Protein AF-A0A346CGF2-F1 (afdb_monomer_lite)

InterPro domains:
  IPR000362 Fumarate lyase family [PR00149] (114-132)
  IPR000362 Fumarate lyase family [PR00149] (160-178)
  IPR005677 Fumarate hydratase, class II [PTHR11444] (1-238)
  IPR008948 L-Aspartase-like [SSF48557] (1-234)
  IPR022761 Fumarate lyase, N-terminal [PF00206] (1-236)
  IPR024083 Fumarase/histidase, N-terminal [G3DSA:1.10.275.10] (1-117)

Organism: Escherichia coli (NCBI:txid562)

Structure (mmCIF, N/CA/C/O backbone):
data_AF-A0A346CGF2-F1
#
_entry.id   AF-A0A346CGF2-F1
#
loop_
_atom_site.group_PDB
_atom_site.id
_atom_site.type_symbol
_atom_site.label_atom_id
_atom_site.label_alt_id
_atom_site.label_comp_id
_atom_site.label_asym_id
_atom_site.label_entity_id
_atom_site.label_seq_id
_atom_site.pdbx_PDB_ins_code
_atom_site.Cartn_x
_atom_site.Cartn_y
_atom_site.Cartn_z
_atom_site.occupancy
_atom_site.B_iso_or_equiv
_atom_site.auth_seq_id
_atom_site.auth_comp_id
_atom_site.auth_asym_id
_atom_site.auth_atom_id
_atom_site.pdbx_PDB_model_num
ATOM 1 N N . LEU A 1 1 ? -20.273 -4.942 4.298 1.00 97.19 1 LEU A N 1
ATOM 2 C CA . LEU A 1 1 ? -19.276 -4.960 5.394 1.00 97.19 1 LEU A CA 1
ATOM 3 C C . LEU A 1 1 ? -18.852 -3.561 5.815 1.00 97.19 1 LEU A C 1
ATOM 5 O O . LEU A 1 1 ? -18.580 -3.398 6.998 1.00 97.19 1 LEU A O 1
ATOM 9 N N . TRP A 1 2 ? -18.793 -2.554 4.938 1.00 98.25 2 TRP A N 1
ATOM 10 C CA . TRP A 1 2 ? -18.511 -1.183 5.392 1.00 98.25 2 TRP A CA 1
ATOM 11 C C . TRP A 1 2 ? -19.572 -0.631 6.364 1.00 98.25 2 TRP A C 1
ATOM 13 O O . TRP A 1 2 ? -20.666 -1.183 6.507 1.00 98.25 2 TRP A O 1
ATOM 23 N N . GLY A 1 3 ? -19.230 0.445 7.078 1.00 97.88 3 GLY A N 1
ATOM 24 C CA . GLY A 1 3 ? -20.054 1.029 8.133 1.00 97.88 3 GLY A CA 1
ATOM 25 C C . GLY A 1 3 ? -20.487 2.469 7.858 1.00 97.88 3 GLY A C 1
ATOM 26 O O . GLY A 1 3 ? -20.529 2.947 6.723 1.00 97.88 3 GLY A O 1
ATOM 27 N N . ALA A 1 4 ? -20.852 3.164 8.934 1.00 97.56 4 ALA A N 1
ATOM 28 C CA . ALA A 1 4 ? -21.479 4.478 8.866 1.00 97.56 4 ALA A CA 1
ATOM 29 C C . ALA A 1 4 ? -20.537 5.575 8.346 1.00 97.56 4 ALA A C 1
ATOM 31 O O . ALA A 1 4 ? -20.992 6.473 7.636 1.00 97.56 4 ALA A O 1
ATOM 32 N N . GLN A 1 5 ? -19.242 5.533 8.681 1.00 97.81 5 GLN A N 1
ATOM 33 C CA . GLN A 1 5 ? -18.293 6.545 8.210 1.00 97.81 5 GLN A CA 1
ATOM 34 C C . GLN A 1 5 ? -18.012 6.385 6.718 1.00 97.81 5 GLN A C 1
ATOM 36 O O . GLN A 1 5 ? -17.987 7.383 5.995 1.00 97.81 5 GLN A O 1
ATOM 41 N N . THR A 1 6 ? -17.882 5.144 6.245 1.00 98.31 6 THR A N 1
ATOM 42 C CA . THR A 1 6 ? -17.746 4.856 4.813 1.00 98.31 6 THR A CA 1
ATOM 43 C C . THR A 1 6 ? -18.981 5.310 4.048 1.00 98.31 6 THR A C 1
ATOM 45 O O . THR A 1 6 ? -18.852 6.046 3.072 1.00 98.31 6 THR A O 1
ATOM 48 N N . GLN A 1 7 ? -20.180 4.954 4.525 1.00 98.12 7 GLN A N 1
ATOM 49 C CA . GLN A 1 7 ? -21.434 5.346 3.879 1.00 98.12 7 GLN A CA 1
ATOM 50 C C . GLN A 1 7 ? -21.572 6.872 3.784 1.00 98.12 7 GLN A C 1
ATOM 52 O O . GLN A 1 7 ? -21.859 7.413 2.718 1.00 98.12 7 GLN A O 1
ATOM 57 N N . ARG A 1 8 ? -21.269 7.585 4.876 1.00 97.50 8 ARG A N 1
ATOM 58 C CA . ARG A 1 8 ? -21.251 9.052 4.900 1.00 97.50 8 ARG A CA 1
ATOM 59 C C . ARG A 1 8 ? -20.248 9.627 3.896 1.00 97.50 8 ARG A C 1
ATOM 61 O O . ARG A 1 8 ? -20.550 10.597 3.206 1.00 97.50 8 ARG A O 1
ATOM 68 N N . SER A 1 9 ? -19.053 9.046 3.803 1.00 97.00 9 SER A N 1
ATOM 69 C CA . SER A 1 9 ? -18.041 9.500 2.847 1.00 97.00 9 SER A CA 1
ATOM 70 C C . SER A 1 9 ? -18.485 9.291 1.400 1.00 97.00 9 SER A C 1
ATOM 72 O O . SER A 1 9 ? -18.299 10.178 0.572 1.00 97.00 9 SER A O 1
ATOM 74 N N . LEU A 1 10 ? -19.112 8.152 1.101 1.00 96.12 10 LEU A N 1
ATOM 75 C CA . LEU A 1 10 ? -19.644 7.840 -0.225 1.00 96.12 10 LEU A CA 1
ATOM 76 C C . LEU A 1 10 ? -20.720 8.847 -0.672 1.00 96.12 10 LEU A C 1
ATOM 78 O O . LEU A 1 10 ? -20.837 9.166 -1.855 1.00 96.12 10 LEU A O 1
ATOM 82 N N . GLU A 1 11 ? -21.502 9.373 0.270 1.00 96.69 11 GLU A N 1
ATOM 83 C CA . GLU A 1 11 ? -22.528 10.380 -0.004 1.00 96.69 11 GLU A CA 1
ATOM 84 C C . GLU A 1 11 ? -21.956 11.780 -0.244 1.00 96.69 11 GLU A C 1
ATOM 86 O O . GLU A 1 11 ? -22.441 12.478 -1.135 1.00 96.69 11 GLU A O 1
ATOM 91 N N . HIS A 1 12 ? -20.925 12.183 0.504 1.00 95.88 12 HIS A N 1
ATOM 92 C CA . HIS A 1 12 ? -20.371 13.540 0.424 1.00 95.88 12 HIS A CA 1
ATOM 93 C C . HIS A 1 12 ? -19.250 13.711 -0.607 1.00 95.88 12 HIS A C 1
ATOM 95 O O . HIS A 1 12 ? -19.114 14.791 -1.175 1.00 95.88 12 HIS A O 1
ATOM 101 N N . PHE A 1 13 ? -18.467 12.668 -0.884 1.00 95.19 13 PHE A N 1
ATOM 102 C CA . PHE A 1 13 ? -17.326 12.722 -1.806 1.00 95.19 13 PHE A CA 1
ATOM 103 C C . PHE A 1 13 ? -17.659 12.048 -3.142 1.00 95.19 13 PHE A C 1
ATOM 105 O O . PHE A 1 13 ? -17.002 11.106 -3.583 1.00 95.19 13 PHE A O 1
ATOM 112 N N . ARG A 1 14 ? -18.709 12.545 -3.806 1.00 91.44 14 ARG A N 1
ATOM 113 C CA . ARG A 1 14 ? -19.156 12.089 -5.137 1.00 91.44 14 ARG A CA 1
ATOM 114 C C . ARG A 1 14 ? -18.409 12.816 -6.256 1.00 91.44 14 ARG A C 1
ATOM 116 O O . ARG A 1 14 ? -19.015 13.487 -7.087 1.00 91.44 14 ARG A O 1
ATOM 123 N N . ILE A 1 15 ? -17.084 12.730 -6.229 1.00 95.12 15 ILE A N 1
ATOM 124 C CA . ILE A 1 15 ? -16.203 13.424 -7.169 1.00 95.12 15 ILE A CA 1
ATOM 125 C C . ILE A 1 15 ? -15.557 12.377 -8.075 1.00 95.12 15 ILE A C 1
ATOM 127 O O . ILE A 1 15 ? -14.819 11.520 -7.596 1.00 95.12 15 ILE A O 1
ATOM 131 N N . SER A 1 16 ? -15.821 12.479 -9.379 1.00 94.31 16 SER A N 1
ATOM 132 C CA . SER A 1 16 ? -15.290 11.584 -10.416 1.00 94.31 16 SER A CA 1
ATOM 133 C C . SER A 1 16 ? -15.620 10.092 -10.202 1.00 94.31 16 SER A C 1
ATOM 135 O O . SER A 1 16 ? -16.527 9.736 -9.447 1.00 94.31 16 SER A O 1
ATOM 137 N N . THR A 1 17 ? -14.936 9.211 -10.935 1.00 94.19 17 THR A N 1
ATOM 138 C CA . THR A 1 17 ? -15.157 7.755 -10.925 1.00 94.19 17 THR A CA 1
ATOM 139 C C . THR A 1 17 ? -13.970 6.959 -10.386 1.00 94.19 17 THR A C 1
ATOM 141 O O . THR A 1 17 ? -14.142 5.784 -10.060 1.00 94.19 17 THR A O 1
ATOM 144 N N . GLU A 1 18 ? -12.791 7.572 -10.231 1.00 97.25 18 GLU A N 1
ATOM 145 C CA . GLU A 1 18 ? -11.599 6.866 -9.762 1.00 97.25 18 GLU A CA 1
ATOM 146 C C . GLU A 1 18 ? -11.744 6.452 -8.295 1.00 97.25 18 GLU A C 1
ATOM 148 O O . GLU A 1 18 ? -11.987 7.272 -7.403 1.00 97.25 18 GLU A O 1
ATOM 153 N N . LYS A 1 19 ? -11.562 5.156 -8.046 1.00 96.81 19 LYS A N 1
ATOM 154 C CA . LYS A 1 19 ? -11.566 4.547 -6.714 1.00 96.81 19 LYS A CA 1
ATOM 155 C C . LYS A 1 19 ? -10.148 4.344 -6.211 1.00 96.81 19 LYS A C 1
ATOM 157 O O . LYS A 1 19 ? -9.194 4.392 -6.989 1.00 96.81 19 LYS A O 1
ATOM 162 N N . MET A 1 20 ? -10.013 4.117 -4.908 1.00 97.81 20 MET A N 1
ATOM 163 C CA . MET A 1 20 ? -8.712 3.765 -4.347 1.00 97.81 20 MET A CA 1
ATOM 164 C C . MET A 1 20 ? -8.130 2.535 -5.059 1.00 97.81 20 MET A C 1
ATOM 166 O O . MET A 1 20 ? -8.842 1.543 -5.216 1.00 97.81 20 MET A O 1
ATOM 170 N N . PRO A 1 21 ? -6.854 2.571 -5.487 1.00 97.75 21 PRO A N 1
ATOM 171 C CA . PRO A 1 21 ? -6.235 1.427 -6.143 1.00 97.75 21 PRO A CA 1
ATOM 172 C C . PRO A 1 21 ? -6.255 0.189 -5.245 1.00 97.75 21 PRO A C 1
ATOM 174 O O . PRO A 1 21 ? -5.947 0.281 -4.055 1.00 97.75 21 PRO A O 1
ATOM 177 N N . THR A 1 22 ? -6.516 -0.986 -5.821 1.00 97.44 22 THR A N 1
ATOM 178 C CA . THR A 1 22 ? -6.501 -2.269 -5.094 1.00 97.44 22 THR A CA 1
ATOM 179 C C . THR A 1 22 ? -5.185 -2.492 -4.344 1.00 97.44 22 THR A C 1
ATOM 181 O O . THR A 1 22 ? -5.185 -2.982 -3.220 1.00 97.44 22 THR A O 1
ATOM 184 N N . SER A 1 23 ? -4.052 -2.051 -4.905 1.00 97.81 23 SER A N 1
ATOM 185 C CA . SER A 1 23 ? -2.746 -2.118 -4.235 1.00 97.81 23 SER A CA 1
ATOM 186 C C . SER A 1 23 ? -2.704 -1.340 -2.915 1.00 97.81 23 SER A C 1
ATOM 188 O O . SER A 1 23 ? -2.085 -1.805 -1.959 1.00 97.81 23 SER A O 1
ATOM 190 N N . LEU A 1 24 ? -3.385 -0.194 -2.834 1.00 98.50 24 LEU A N 1
ATOM 191 C CA . LEU A 1 24 ? -3.479 0.606 -1.615 1.00 98.50 24 LEU A CA 1
ATOM 192 C C . LEU A 1 24 ? -4.445 -0.022 -0.602 1.00 98.50 24 LEU A C 1
ATOM 194 O O . LEU A 1 24 ? -4.152 -0.026 0.592 1.00 98.50 24 LEU A O 1
ATOM 198 N N . ILE A 1 25 ? -5.557 -0.604 -1.064 1.00 98.75 25 ILE A N 1
ATOM 199 C CA . ILE A 1 25 ? -6.475 -1.374 -0.209 1.00 98.75 25 ILE A CA 1
ATOM 200 C C . ILE A 1 25 ? -5.752 -2.576 0.411 1.00 98.75 25 ILE A C 1
ATOM 202 O O . ILE A 1 25 ? -5.803 -2.767 1.625 1.00 98.75 25 ILE A O 1
ATOM 206 N N . HIS A 1 26 ? -4.995 -3.334 -0.384 1.00 98.75 26 HIS A N 1
ATOM 207 C CA . HIS A 1 26 ? -4.187 -4.447 0.117 1.00 98.75 26 HIS A CA 1
ATOM 208 C C . HIS A 1 26 ? -3.096 -3.972 1.086 1.00 98.75 26 HIS A C 1
ATOM 210 O O . HIS A 1 26 ? -2.876 -4.600 2.118 1.00 98.75 26 HIS A O 1
ATOM 216 N N . ALA A 1 27 ? -2.437 -2.841 0.819 1.00 98.81 27 ALA A N 1
ATOM 217 C CA . ALA A 1 27 ? -1.453 -2.277 1.741 1.00 98.81 27 ALA A CA 1
ATOM 218 C C . ALA A 1 27 ? -2.070 -1.834 3.080 1.00 98.81 27 ALA A C 1
ATOM 220 O O . ALA A 1 27 ? -1.476 -2.064 4.138 1.00 98.81 27 ALA A O 1
ATOM 221 N N . LEU A 1 28 ? -3.280 -1.264 3.065 1.00 98.81 28 LEU A N 1
ATOM 222 C CA . LEU A 1 28 ? -4.044 -0.982 4.282 1.00 98.81 28 LEU A CA 1
ATOM 223 C C . LEU A 1 28 ? -4.368 -2.279 5.034 1.00 98.81 28 LEU A C 1
ATOM 225 O O . LEU A 1 28 ? -4.144 -2.340 6.240 1.00 98.81 28 LEU A O 1
ATOM 229 N N . ALA A 1 29 ? -4.824 -3.325 4.341 1.00 98.88 29 ALA A N 1
ATOM 230 C CA . ALA A 1 29 ? -5.126 -4.617 4.959 1.00 98.88 29 ALA A CA 1
ATOM 231 C C . ALA A 1 29 ? -3.879 -5.258 5.599 1.00 98.88 29 ALA A C 1
ATOM 233 O O . ALA A 1 29 ? -3.938 -5.661 6.759 1.00 98.88 29 ALA A O 1
ATOM 234 N N . LEU A 1 30 ? -2.730 -5.263 4.907 1.00 98.88 30 LEU A N 1
ATOM 235 C CA . LEU A 1 30 ? -1.438 -5.704 5.458 1.00 98.88 30 LEU A CA 1
ATOM 236 C C . LEU A 1 30 ? -1.064 -4.917 6.721 1.00 98.88 30 LEU A C 1
ATOM 238 O O . LEU A 1 30 ? -0.677 -5.509 7.727 1.00 98.88 30 LEU A O 1
ATOM 242 N N . THR A 1 31 ? -1.234 -3.591 6.689 1.00 98.81 31 THR A N 1
ATOM 243 C CA . THR A 1 31 ? -0.940 -2.712 7.832 1.00 98.81 31 THR A CA 1
ATOM 244 C C . THR A 1 31 ? -1.826 -3.050 9.033 1.00 98.81 31 THR A C 1
ATOM 246 O O . THR A 1 31 ? -1.324 -3.194 10.146 1.00 98.81 31 THR A O 1
ATOM 249 N N . LYS A 1 32 ? -3.137 -3.248 8.825 1.00 98.88 32 LYS A N 1
ATOM 250 C CA . LYS A 1 32 ? -4.072 -3.629 9.899 1.00 98.88 32 LYS A CA 1
ATOM 251 C C . LYS A 1 32 ? -3.810 -5.030 10.437 1.00 98.88 32 LYS A C 1
ATOM 253 O O . LYS A 1 32 ? -3.887 -5.239 11.645 1.00 98.88 32 LYS A O 1
ATOM 258 N N . ARG A 1 33 ? -3.453 -5.972 9.563 1.00 98.81 33 ARG A N 1
ATOM 259 C CA . ARG A 1 33 ? -3.075 -7.335 9.942 1.00 98.81 33 ARG A CA 1
ATOM 260 C C . ARG A 1 33 ? -1.848 -7.341 10.855 1.00 98.81 33 ARG A C 1
ATOM 262 O O . ARG A 1 33 ? -1.881 -7.973 11.910 1.00 98.81 33 ARG A O 1
ATOM 269 N N . ALA A 1 34 ? -0.800 -6.608 10.476 1.00 98.81 34 ALA A N 1
ATOM 270 C CA . ALA A 1 34 ? 0.421 -6.483 11.267 1.00 98.81 34 ALA A CA 1
ATOM 271 C C . ALA A 1 34 ? 0.164 -5.756 12.600 1.00 98.81 34 ALA A C 1
ATOM 273 O O . ALA A 1 34 ? 0.584 -6.223 13.656 1.00 98.81 34 ALA A O 1
ATOM 274 N N . ALA A 1 35 ? -0.615 -4.670 12.580 1.00 98.81 35 ALA A N 1
ATOM 275 C CA . ALA A 1 35 ? -1.014 -3.949 13.788 1.00 98.81 35 ALA A CA 1
ATOM 276 C C . ALA A 1 35 ? -1.792 -4.832 14.780 1.00 98.81 35 ALA A C 1
ATOM 278 O O . ALA A 1 35 ? -1.549 -4.764 15.984 1.00 98.81 35 ALA A O 1
ATOM 279 N N . ALA A 1 36 ? -2.709 -5.679 14.298 1.00 98.88 36 ALA A N 1
ATOM 280 C CA . ALA A 1 36 ? -3.453 -6.609 15.145 1.00 98.88 36 ALA A CA 1
ATOM 281 C C . ALA A 1 36 ? -2.529 -7.642 15.809 1.00 98.88 36 ALA A C 1
ATOM 283 O O . ALA A 1 36 ? -2.638 -7.845 17.017 1.00 98.88 36 ALA A O 1
ATOM 284 N N . LYS A 1 37 ? -1.586 -8.226 15.052 1.00 98.81 37 LYS A N 1
ATOM 285 C CA . LYS A 1 37 ? -0.571 -9.151 15.588 1.00 98.81 37 LYS A CA 1
ATOM 286 C C . LYS A 1 37 ? 0.283 -8.495 16.671 1.00 98.81 37 LYS A C 1
ATOM 288 O O . LYS A 1 37 ? 0.490 -9.065 17.734 1.00 98.81 37 LYS A O 1
ATOM 293 N N . VAL A 1 38 ? 0.766 -7.283 16.417 1.00 98.81 38 VAL A N 1
ATOM 294 C CA . VAL A 1 38 ? 1.653 -6.590 17.357 1.00 98.81 38 VAL A CA 1
ATOM 295 C C . VAL A 1 38 ? 0.902 -6.133 18.602 1.00 98.81 38 VAL A C 1
ATOM 297 O O . VAL A 1 38 ? 1.429 -6.241 19.704 1.00 98.81 38 VAL A O 1
ATOM 300 N N . ASN A 1 39 ? -0.338 -5.658 18.468 1.00 98.81 39 ASN A N 1
ATOM 301 C CA . ASN A 1 39 ? -1.155 -5.326 19.634 1.00 98.81 39 ASN A CA 1
ATOM 302 C C . ASN A 1 39 ? -1.474 -6.571 20.483 1.00 98.81 39 ASN A C 1
ATOM 304 O O . ASN A 1 39 ? -1.534 -6.450 21.703 1.00 98.81 39 ASN A O 1
ATOM 308 N N . GLU A 1 40 ? -1.645 -7.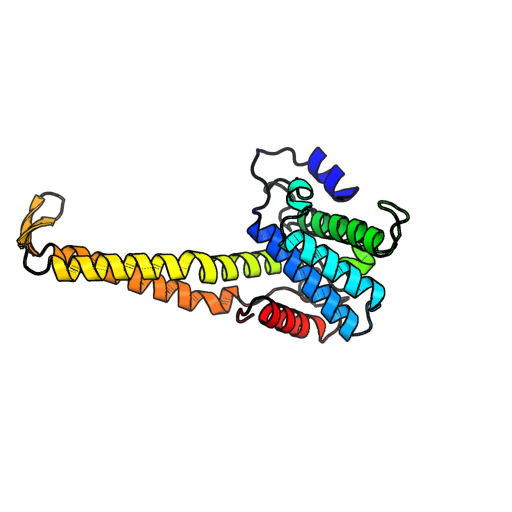746 19.872 1.00 98.75 40 GLU A N 1
ATOM 309 C CA . GLU A 1 40 ? -1.741 -9.035 20.576 1.00 98.75 40 GLU A CA 1
ATOM 310 C C . GLU A 1 40 ? -0.443 -9.366 21.327 1.00 98.75 40 GLU A C 1
ATOM 312 O O . GLU A 1 40 ? -0.476 -9.583 22.536 1.00 98.75 40 GLU A O 1
ATOM 317 N N . ASP A 1 41 ? 0.708 -9.296 20.652 1.00 98.56 41 ASP A N 1
ATOM 318 C CA . ASP A 1 41 ? 2.022 -9.585 21.251 1.00 98.56 41 ASP A CA 1
ATOM 319 C C . ASP A 1 41 ? 2.397 -8.634 22.397 1.00 98.56 41 ASP A C 1
ATOM 321 O O . ASP A 1 41 ? 3.187 -8.982 23.275 1.00 98.56 41 ASP A O 1
ATOM 325 N N . LEU A 1 42 ? 1.857 -7.415 22.376 1.00 98.50 42 LEU A N 1
ATOM 326 C CA . LEU A 1 42 ? 2.025 -6.406 23.422 1.00 98.50 42 LEU A CA 1
ATOM 327 C C . LEU A 1 42 ? 0.952 -6.499 24.523 1.00 98.50 42 LEU A C 1
ATOM 329 O O . LEU A 1 42 ? 0.955 -5.683 25.442 1.00 98.50 42 LEU A O 1
ATOM 333 N N . GLY A 1 43 ? 0.019 -7.453 24.436 1.00 98.38 43 GLY A N 1
ATOM 334 C CA . GLY A 1 43 ? -1.067 -7.631 25.405 1.00 98.38 43 GLY A CA 1
ATOM 335 C C . GLY A 1 43 ? -2.131 -6.526 25.380 1.00 98.38 43 GLY A C 1
ATOM 336 O O . GLY A 1 43 ? -2.917 -6.401 26.316 1.00 98.38 43 GLY A O 1
ATOM 337 N N . LEU A 1 44 ? -2.166 -5.708 24.325 1.00 98.19 44 LEU A N 1
ATOM 338 C CA . LEU A 1 44 ? -3.114 -4.603 24.151 1.00 98.19 44 LEU A CA 1
ATOM 339 C C . LEU A 1 44 ? -4.423 -5.050 23.490 1.00 98.19 44 LEU A C 1
ATOM 341 O O . LEU A 1 44 ? -5.435 -4.357 23.593 1.00 98.19 44 LEU A O 1
ATOM 345 N N . LEU A 1 45 ? -4.415 -6.182 22.789 1.00 98.50 45 LEU A N 1
ATOM 346 C CA . LEU A 1 45 ? -5.577 -6.761 22.123 1.00 98.50 45 LEU A CA 1
ATOM 347 C C . LEU A 1 45 ? -5.669 -8.250 22.469 1.00 98.50 45 LEU A C 1
ATOM 349 O O . LEU A 1 45 ? -4.651 -8.932 22.506 1.00 98.50 45 LEU A O 1
ATOM 353 N N . SER A 1 46 ? -6.875 -8.760 22.735 1.00 98.56 46 SER A N 1
ATOM 354 C CA . SER A 1 46 ? -7.048 -10.187 23.022 1.00 98.56 46 SER A CA 1
ATOM 355 C C . SER A 1 46 ? -6.746 -11.042 21.791 1.00 98.56 46 SER A C 1
ATOM 357 O O . SER A 1 46 ? -7.076 -10.647 20.671 1.00 98.56 46 SER A O 1
ATOM 359 N N . GLU A 1 47 ? -6.192 -12.237 22.011 1.00 98.56 47 GLU A N 1
ATOM 360 C CA . GLU A 1 47 ? -5.906 -13.229 20.962 1.00 98.56 47 GLU A CA 1
ATOM 361 C C . GLU A 1 47 ? -7.135 -13.497 20.081 1.00 98.56 47 GLU A C 1
ATOM 363 O O . GLU A 1 47 ? -7.050 -13.450 18.856 1.00 98.56 47 GLU A O 1
ATOM 368 N N . GLU A 1 48 ? -8.312 -13.675 20.693 1.00 98.50 48 GLU A N 1
ATOM 369 C CA . GLU A 1 48 ? -9.574 -13.899 19.975 1.00 98.50 48 GLU A CA 1
ATOM 370 C C . GLU A 1 48 ? -9.865 -12.783 18.954 1.00 98.50 48 GLU A C 1
ATOM 372 O O . GLU A 1 48 ? -10.126 -13.052 17.778 1.00 98.50 48 GLU A O 1
ATOM 377 N N . LYS A 1 49 ? -9.777 -11.512 19.375 1.00 98.75 49 LYS A N 1
ATOM 378 C CA . LYS A 1 49 ? -10.032 -10.369 18.488 1.00 98.75 49 LYS A CA 1
ATOM 379 C C . LYS A 1 49 ? -8.924 -10.199 17.457 1.00 98.75 49 LYS A C 1
ATOM 381 O O . LYS A 1 49 ? -9.215 -9.929 16.294 1.00 98.75 49 LYS A O 1
ATOM 386 N N . ALA A 1 50 ? -7.667 -10.342 17.869 1.00 98.88 50 ALA A N 1
ATOM 387 C CA . ALA A 1 50 ? -6.519 -10.191 16.987 1.00 98.88 50 ALA A CA 1
ATOM 388 C C . ALA A 1 50 ? -6.532 -11.235 15.868 1.00 98.88 50 ALA A C 1
ATOM 390 O O . ALA A 1 50 ? -6.383 -10.879 14.700 1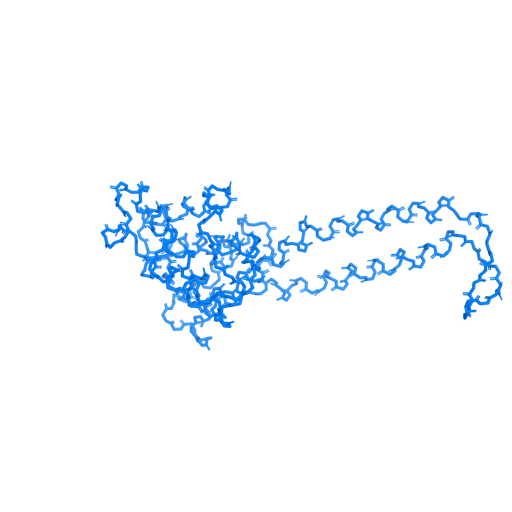.00 98.88 50 ALA A O 1
ATOM 391 N N . SER A 1 51 ? -6.786 -12.499 16.208 1.00 98.81 51 SER A N 1
ATOM 392 C CA . SER A 1 51 ? -6.923 -13.597 15.252 1.00 98.81 51 SER A CA 1
ATOM 393 C C . SER A 1 51 ? -8.057 -13.339 14.254 1.00 98.81 51 SER A C 1
ATOM 395 O O . SER A 1 51 ? -7.835 -13.398 13.045 1.00 98.81 51 SER A O 1
ATOM 397 N N . ALA A 1 52 ? -9.237 -12.923 14.730 1.00 98.88 52 ALA A N 1
ATOM 398 C CA . ALA A 1 52 ? -10.370 -12.606 13.859 1.00 98.88 52 ALA A CA 1
ATOM 399 C C . ALA A 1 52 ? -10.102 -11.410 12.922 1.00 98.88 52 ALA A C 1
ATOM 401 O O . ALA A 1 52 ? -10.487 -11.444 11.754 1.00 98.88 52 ALA A O 1
ATOM 402 N N . ILE A 1 53 ? -9.412 -10.363 13.396 1.00 98.94 53 ILE A N 1
ATOM 403 C CA . ILE A 1 53 ? -9.012 -9.219 12.556 1.00 98.94 53 ILE A CA 1
ATOM 404 C C . ILE A 1 53 ? -7.985 -9.650 11.508 1.00 98.94 53 ILE A C 1
ATOM 406 O O . ILE A 1 53 ? -8.100 -9.253 10.348 1.00 98.94 53 ILE A O 1
ATOM 410 N N . ARG A 1 54 ? -6.996 -10.470 11.889 1.00 98.88 54 ARG A N 1
ATOM 411 C CA . ARG A 1 54 ? -5.997 -10.998 10.951 1.00 98.88 54 ARG A CA 1
ATOM 412 C C . ARG A 1 54 ? -6.651 -11.851 9.870 1.00 98.88 54 ARG A C 1
ATOM 414 O O . ARG A 1 54 ? -6.370 -11.629 8.699 1.00 98.88 54 ARG A O 1
ATOM 421 N N . GLN A 1 55 ? -7.574 -12.735 10.245 1.00 98.88 55 GLN A N 1
ATOM 422 C CA . GLN A 1 55 ? -8.332 -13.543 9.293 1.00 98.88 55 GLN A CA 1
ATOM 423 C C . GLN A 1 55 ? -9.185 -12.676 8.356 1.00 98.88 55 GLN A C 1
ATOM 425 O O . GLN A 1 55 ? -9.161 -12.886 7.148 1.00 98.88 55 GLN A O 1
ATOM 430 N N . ALA A 1 56 ? -9.888 -11.664 8.874 1.00 98.88 56 ALA A N 1
ATOM 431 C CA . ALA A 1 56 ? -10.641 -10.731 8.035 1.00 98.88 56 ALA A CA 1
ATOM 432 C C . ALA A 1 56 ? -9.732 -9.966 7.052 1.00 98.88 56 ALA A C 1
ATOM 434 O O . ALA A 1 56 ? -10.108 -9.752 5.901 1.00 98.88 56 ALA A O 1
ATOM 435 N N . ALA A 1 57 ? -8.528 -9.575 7.480 1.00 98.88 57 ALA A N 1
ATOM 436 C CA . ALA A 1 57 ? -7.552 -8.933 6.604 1.00 98.88 57 ALA A CA 1
ATOM 437 C C . ALA A 1 57 ? -7.010 -9.901 5.541 1.00 98.88 57 ALA A C 1
ATOM 439 O O . ALA A 1 57 ? -6.851 -9.500 4.392 1.00 98.88 57 ALA A O 1
ATOM 440 N N . ASP A 1 58 ? -6.791 -11.169 5.893 1.00 98.81 58 ASP A N 1
ATOM 441 C CA . ASP A 1 58 ? -6.393 -12.219 4.951 1.00 98.81 58 ASP A CA 1
ATOM 442 C C . ASP A 1 58 ? -7.476 -12.475 3.884 1.00 98.81 58 ASP A C 1
ATOM 444 O O . ASP A 1 58 ? -7.147 -12.646 2.711 1.00 98.81 58 ASP A O 1
ATOM 448 N N . GLU A 1 59 ? -8.765 -12.414 4.239 1.00 98.81 59 GLU A N 1
ATOM 449 C CA . GLU A 1 59 ? -9.867 -12.491 3.266 1.00 98.81 59 GLU A CA 1
ATOM 450 C C . GLU A 1 59 ? -9.878 -11.293 2.296 1.00 98.81 59 GLU A C 1
ATOM 452 O O . GLU A 1 59 ? -10.092 -11.476 1.096 1.00 98.81 59 GLU A O 1
ATOM 457 N N . VAL A 1 60 ? -9.600 -10.074 2.786 1.00 98.81 60 VAL A N 1
ATOM 458 C CA . VAL A 1 60 ? -9.442 -8.883 1.926 1.00 98.81 60 VAL A CA 1
ATOM 459 C C . VAL A 1 60 ? -8.259 -9.061 0.974 1.00 98.81 60 VAL A C 1
ATOM 461 O O . VAL A 1 60 ? -8.393 -8.813 -0.218 1.00 98.81 60 VAL A O 1
ATOM 464 N N . LEU A 1 61 ? -7.115 -9.543 1.467 1.00 98.62 61 LEU A N 1
ATOM 465 C CA . LEU A 1 61 ? -5.926 -9.800 0.643 1.00 98.62 61 LEU A CA 1
ATOM 466 C C . LEU A 1 61 ? -6.141 -10.904 -0.403 1.00 98.62 61 LEU A C 1
ATOM 468 O O . LEU A 1 61 ? -5.448 -10.925 -1.421 1.00 98.62 61 LEU A O 1
ATOM 472 N N . ALA A 1 62 ? -7.095 -11.804 -0.160 1.00 98.38 62 ALA A N 1
ATOM 473 C CA . ALA A 1 62 ? -7.522 -12.841 -1.091 1.00 98.38 62 ALA A CA 1
ATOM 474 C C . ALA A 1 62 ? -8.582 -12.366 -2.110 1.00 98.38 62 ALA A C 1
ATOM 476 O O . ALA A 1 62 ? -9.051 -13.185 -2.900 1.00 98.38 62 ALA A O 1
ATOM 477 N N . GLY A 1 63 ? -8.968 -11.083 -2.102 1.00 97.94 63 GLY A N 1
ATOM 478 C CA . GLY A 1 63 ? -9.941 -10.505 -3.038 1.00 97.94 63 GLY A CA 1
ATOM 479 C C . GLY A 1 63 ? -11.397 -10.891 -2.761 1.00 97.94 63 GLY A C 1
ATOM 480 O O . GLY A 1 63 ? -12.245 -10.814 -3.645 1.00 97.94 63 GLY A O 1
ATOM 481 N N . GLN A 1 64 ? -11.720 -11.353 -1.547 1.00 98.44 64 GLN A N 1
ATOM 482 C CA . GLN A 1 64 ? -13.075 -11.832 -1.227 1.00 98.44 64 GLN A CA 1
ATOM 483 C C . GLN A 1 64 ? -14.081 -10.697 -0.983 1.00 98.44 64 GLN A C 1
ATOM 485 O O . GLN A 1 64 ? -15.284 -10.945 -0.954 1.00 98.44 64 GLN A O 1
ATOM 490 N N . HIS A 1 65 ? -13.593 -9.464 -0.804 1.00 98.06 65 HIS A N 1
ATOM 491 C CA . HIS A 1 65 ? -14.384 -8.306 -0.372 1.00 98.06 65 HIS A CA 1
ATOM 492 C C . HIS A 1 65 ? -14.097 -7.053 -1.214 1.00 98.06 65 HIS A C 1
ATOM 494 O O . HIS A 1 65 ? -14.169 -5.941 -0.701 1.00 98.06 65 HIS A O 1
ATOM 500 N N . ASP A 1 66 ? -13.742 -7.205 -2.491 1.00 94.88 66 ASP A N 1
ATOM 501 C CA . ASP A 1 66 ? -13.329 -6.079 -3.349 1.00 94.88 66 ASP A CA 1
ATOM 502 C C . ASP A 1 66 ? -14.409 -4.989 -3.474 1.00 94.88 66 ASP A C 1
ATOM 504 O O . ASP A 1 66 ? -14.101 -3.794 -3.463 1.00 94.88 66 ASP A O 1
ATOM 508 N N . ASP A 1 67 ? -15.684 -5.386 -3.485 1.00 97.25 67 ASP A N 1
ATOM 509 C CA . ASP A 1 67 ? -16.829 -4.469 -3.559 1.00 97.25 67 ASP A CA 1
ATOM 510 C C . ASP A 1 67 ? -17.051 -3.656 -2.268 1.00 97.25 67 ASP A C 1
ATOM 512 O O . ASP A 1 67 ? -17.865 -2.732 -2.239 1.00 97.25 67 ASP A O 1
ATOM 516 N N . GLU A 1 68 ? -16.326 -3.962 -1.187 1.00 98.50 68 GLU A N 1
ATOM 517 C CA . GLU A 1 68 ? -16.508 -3.342 0.129 1.00 98.50 68 GLU A CA 1
ATOM 518 C C . GLU A 1 68 ? -15.692 -2.052 0.332 1.00 98.50 68 GLU A C 1
ATOM 520 O O . GLU A 1 68 ? -15.738 -1.433 1.403 1.00 98.50 68 GLU A O 1
ATOM 525 N N . PHE A 1 69 ? -14.978 -1.606 -0.708 1.00 98.44 69 PHE A N 1
ATOM 526 C CA . PHE A 1 69 ? -14.122 -0.416 -0.689 1.00 98.44 69 PHE A CA 1
ATOM 527 C C . PHE A 1 69 ? -14.545 0.636 -1.731 1.00 98.44 69 PHE A C 1
ATOM 529 O O . PHE A 1 69 ? -13.794 0.948 -2.658 1.00 98.44 69 PHE A O 1
ATOM 536 N N . PRO A 1 70 ? -15.747 1.234 -1.605 1.00 97.75 70 PRO A N 1
ATOM 537 C CA . PRO A 1 70 ? -16.362 2.022 -2.675 1.00 97.75 70 PRO A CA 1
ATOM 538 C C . PRO A 1 70 ? -15.850 3.468 -2.773 1.00 97.75 70 PRO A C 1
ATOM 540 O O . PRO A 1 70 ? -16.346 4.244 -3.599 1.00 97.75 70 PRO A O 1
ATOM 543 N N . LEU A 1 71 ? -14.928 3.887 -1.905 1.00 98.00 71 LEU A N 1
ATOM 544 C CA . LEU A 1 71 ? -14.546 5.292 -1.773 1.00 98.00 71 LEU A CA 1
ATOM 545 C C . LEU A 1 71 ? -13.681 5.779 -2.941 1.00 98.00 71 LEU A C 1
ATOM 547 O O . LEU A 1 71 ? -12.807 5.073 -3.449 1.00 98.00 71 LEU A O 1
ATOM 551 N N . ALA A 1 72 ? -13.951 7.011 -3.372 1.00 96.56 72 ALA A N 1
ATOM 552 C CA . ALA A 1 72 ? -13.183 7.679 -4.413 1.00 96.56 72 ALA A CA 1
ATOM 553 C C . ALA A 1 72 ? -11.791 8.093 -3.908 1.00 96.56 72 ALA A C 1
ATOM 555 O O . ALA A 1 72 ? -11.591 8.301 -2.710 1.00 96.56 72 ALA A O 1
ATOM 556 N N . ILE A 1 73 ? -10.847 8.283 -4.835 1.00 97.12 73 ILE A N 1
ATOM 557 C CA . ILE A 1 73 ? -9.534 8.886 -4.526 1.00 97.12 73 ILE A CA 1
ATOM 558 C C . ILE A 1 73 ? -9.717 10.292 -3.934 1.00 97.12 73 ILE A C 1
ATOM 560 O O . ILE A 1 73 ? -9.018 10.693 -3.003 1.00 97.12 73 ILE A O 1
ATOM 564 N N . TRP A 1 74 ? -10.692 11.030 -4.463 1.00 97.00 74 TRP A N 1
ATOM 565 C CA . TRP A 1 74 ? -10.985 12.426 -4.153 1.00 97.00 74 TRP A CA 1
ATOM 566 C C . TRP A 1 74 ? -11.768 12.581 -2.838 1.00 97.00 74 TRP A C 1
ATOM 568 O O . TRP A 1 74 ? -12.937 12.964 -2.828 1.00 97.00 74 TRP A O 1
ATOM 578 N N . GLN A 1 75 ? -11.114 12.257 -1.725 1.00 96.31 75 GLN A N 1
ATOM 579 C CA . GLN A 1 75 ? -11.653 12.334 -0.363 1.00 96.31 75 GLN A CA 1
ATOM 580 C C . GLN A 1 75 ? -10.823 13.297 0.515 1.00 96.31 75 GLN A C 1
ATOM 582 O O . GLN A 1 75 ? -10.187 14.212 -0.006 1.00 96.31 75 GLN A O 1
ATOM 587 N N . THR A 1 76 ? -10.815 13.140 1.847 1.00 93.44 76 THR A N 1
ATOM 588 C CA . THR A 1 76 ? -9.913 13.944 2.696 1.00 93.44 76 THR A CA 1
ATOM 589 C C . THR A 1 76 ? -8.443 13.724 2.332 1.00 93.44 76 THR A C 1
ATOM 591 O O . THR A 1 76 ? -8.027 12.600 2.041 1.00 93.44 76 THR A O 1
ATOM 594 N N . GLY A 1 77 ? -7.629 14.777 2.433 1.00 95.00 77 GLY A N 1
ATOM 595 C CA . GLY A 1 77 ? -6.203 14.723 2.091 1.00 95.00 77 GLY A CA 1
ATOM 596 C C . GLY A 1 77 ? -5.370 13.788 2.976 1.00 95.00 77 GLY A C 1
ATOM 597 O O . GLY A 1 77 ? -4.323 13.320 2.548 1.00 95.00 77 GLY A O 1
ATOM 598 N N . SER A 1 78 ? -5.840 13.470 4.186 1.00 95.00 78 SER A N 1
ATOM 599 C CA . SER A 1 78 ? -5.185 12.519 5.100 1.00 95.00 78 SER A CA 1
ATOM 600 C C . SER A 1 78 ? -5.560 11.053 4.849 1.00 95.00 78 SER A C 1
ATOM 602 O O . SER A 1 78 ? -5.087 10.174 5.564 1.00 95.00 78 SER A O 1
ATOM 604 N N . GLY A 1 79 ? -6.469 10.766 3.909 1.00 97.75 79 GLY A N 1
ATOM 605 C CA . GLY A 1 79 ? -6.948 9.405 3.651 1.00 97.75 79 GLY A CA 1
ATOM 606 C C . GLY A 1 79 ? -7.773 8.781 4.787 1.00 97.75 79 GLY A C 1
ATOM 607 O O . GLY A 1 79 ? -7.994 7.568 4.810 1.00 97.75 79 GLY A O 1
ATOM 608 N N . THR A 1 80 ? -8.252 9.593 5.738 1.00 98.06 80 THR A N 1
ATOM 609 C CA . THR A 1 80 ? -8.995 9.129 6.920 1.00 98.06 80 THR A CA 1
ATOM 610 C C . THR A 1 80 ? -10.213 8.287 6.559 1.00 98.06 80 THR A C 1
ATOM 612 O O . THR A 1 80 ? -10.457 7.294 7.242 1.00 98.06 80 THR A O 1
ATOM 615 N N . GLN A 1 81 ? -10.958 8.614 5.495 1.00 98.25 81 GLN A N 1
ATOM 616 C CA . GLN A 1 81 ? -12.138 7.814 5.159 1.00 98.25 81 GLN A CA 1
ATOM 617 C C . GLN A 1 81 ? -11.768 6.427 4.621 1.00 98.25 81 GLN A C 1
ATOM 619 O O . GLN A 1 81 ? -12.410 5.466 5.024 1.00 98.25 81 GLN A O 1
ATOM 624 N N . SER A 1 82 ? -10.694 6.268 3.839 1.00 98.62 82 SER A N 1
ATOM 625 C CA . SER A 1 82 ? -10.206 4.927 3.458 1.00 98.62 82 SER A CA 1
ATOM 626 C C . SER A 1 82 ? -9.640 4.141 4.640 1.00 98.62 82 SER A C 1
ATOM 628 O O . SER A 1 82 ? -9.880 2.938 4.731 1.00 98.62 82 SER A O 1
ATOM 630 N N . ASN A 1 83 ? -8.946 4.799 5.579 1.00 98.81 83 ASN A N 1
ATOM 631 C CA . ASN A 1 83 ? -8.535 4.148 6.828 1.00 98.81 83 ASN A CA 1
ATOM 632 C C . ASN A 1 83 ? -9.758 3.623 7.596 1.00 98.81 83 ASN A C 1
ATOM 634 O O . ASN A 1 83 ? -9.789 2.465 8.007 1.00 98.81 83 ASN A O 1
ATOM 638 N N . MET A 1 84 ? -10.796 4.451 7.738 1.00 98.69 84 MET A N 1
ATOM 639 C CA . MET A 1 84 ? -12.032 4.054 8.410 1.00 98.69 84 MET A CA 1
ATOM 640 C C . MET A 1 84 ? -12.828 3.009 7.632 1.00 98.69 84 MET A C 1
ATOM 642 O O . MET A 1 84 ? -13.404 2.128 8.260 1.00 98.69 84 MET A O 1
ATOM 646 N N . ASN A 1 85 ? -12.804 3.032 6.301 1.00 98.88 85 ASN A N 1
ATOM 647 C CA . ASN A 1 85 ? -13.411 1.996 5.472 1.00 98.88 85 ASN A CA 1
ATOM 648 C C . ASN A 1 85 ? -12.775 0.635 5.733 1.00 98.88 85 ASN A C 1
ATOM 650 O O . ASN A 1 85 ? -13.509 -0.320 5.977 1.00 98.88 85 ASN A O 1
ATOM 654 N N . MET A 1 86 ? -11.442 0.560 5.776 1.00 98.88 86 MET A N 1
ATOM 655 C CA . MET A 1 86 ? -10.749 -0.665 6.174 1.00 98.88 86 MET A CA 1
ATOM 656 C C . MET A 1 86 ? -11.121 -1.077 7.601 1.00 98.88 86 MET A C 1
ATOM 658 O O . MET A 1 86 ? -11.495 -2.224 7.831 1.00 98.88 86 MET A O 1
ATOM 662 N N . ASN A 1 87 ? -11.099 -0.140 8.552 1.00 98.88 87 ASN A N 1
ATOM 663 C CA . ASN A 1 87 ? -11.452 -0.431 9.941 1.00 98.88 87 ASN A CA 1
ATOM 664 C C . ASN A 1 87 ? -12.872 -1.004 10.080 1.00 98.88 87 ASN A C 1
ATOM 666 O O . ASN A 1 87 ? -13.074 -1.974 10.803 1.00 98.88 87 ASN A O 1
ATOM 670 N N . GLU A 1 88 ? -13.860 -0.411 9.406 1.00 98.88 88 GLU A N 1
ATOM 671 C CA . GLU A 1 88 ? -15.261 -0.836 9.460 1.00 98.88 88 GLU A CA 1
ATOM 672 C C . GLU A 1 88 ? -15.482 -2.200 8.801 1.00 98.88 88 GLU A C 1
ATOM 674 O O . GLU A 1 88 ? -16.168 -3.042 9.387 1.00 98.88 88 GLU A O 1
ATOM 679 N N . VAL A 1 89 ? -14.879 -2.436 7.630 1.00 98.88 89 VAL A N 1
ATOM 680 C CA . VAL A 1 89 ? -14.958 -3.725 6.926 1.00 98.88 89 VAL A CA 1
ATOM 681 C C . VAL A 1 89 ? -14.370 -4.839 7.787 1.00 98.88 89 VAL A C 1
ATOM 683 O O . VAL A 1 89 ? -15.057 -5.826 8.056 1.00 98.88 89 VAL A O 1
ATOM 686 N N . LEU A 1 90 ? -13.148 -4.652 8.298 1.00 98.94 90 LEU A N 1
ATOM 687 C CA . LEU A 1 90 ? -12.486 -5.642 9.149 1.00 98.94 90 LEU A CA 1
ATOM 688 C C . LEU A 1 90 ? -13.235 -5.858 10.465 1.00 98.94 90 LEU A C 1
ATOM 690 O O . LEU A 1 90 ? -13.392 -6.996 10.886 1.00 98.94 90 LEU A O 1
ATOM 694 N N . ALA A 1 91 ? -13.741 -4.801 11.102 1.00 98.88 91 ALA A N 1
ATOM 695 C CA . ALA A 1 91 ? -14.477 -4.914 12.360 1.00 98.88 91 ALA A CA 1
ATOM 696 C C . ALA A 1 91 ? -15.777 -5.712 12.206 1.00 98.88 91 ALA A C 1
ATOM 698 O O . ALA A 1 91 ? -16.067 -6.601 13.011 1.00 98.88 91 ALA A O 1
ATOM 699 N N . ASN A 1 92 ? -16.560 -5.416 11.166 1.00 98.81 92 ASN A N 1
ATOM 700 C CA . ASN A 1 92 ? -17.784 -6.158 10.890 1.00 98.81 92 ASN A CA 1
ATOM 701 C C . ASN A 1 92 ? -17.469 -7.609 10.523 1.00 98.81 92 ASN A C 1
ATOM 703 O O . ASN A 1 92 ? -18.107 -8.511 11.061 1.00 98.81 92 ASN A O 1
ATOM 707 N N . ARG A 1 93 ? -16.457 -7.848 9.680 1.00 98.81 93 ARG A N 1
ATOM 708 C CA . ARG A 1 93 ? -16.111 -9.207 9.263 1.00 98.81 93 ARG A CA 1
ATOM 709 C C . ARG A 1 93 ? -15.537 -10.048 10.402 1.00 98.81 93 ARG A C 1
ATOM 711 O O . ARG A 1 93 ? -15.994 -11.163 10.625 1.00 98.81 93 ARG A O 1
ATOM 718 N N . ALA A 1 94 ? -14.613 -9.494 11.181 1.00 98.81 94 ALA A N 1
ATOM 719 C CA . ALA A 1 94 ? -14.080 -10.140 12.377 1.00 98.81 94 ALA A CA 1
ATOM 720 C C . ALA A 1 94 ? -15.189 -10.444 13.395 1.00 98.81 94 ALA A C 1
ATOM 722 O O . ALA A 1 94 ? -15.181 -11.494 14.028 1.00 98.81 94 ALA A O 1
ATOM 723 N N . SER A 1 95 ? -16.194 -9.573 13.519 1.00 98.81 95 SER A N 1
ATOM 724 C CA . SER A 1 95 ? -17.339 -9.837 14.396 1.00 98.81 95 SER A CA 1
ATOM 725 C C . SER A 1 95 ? -18.185 -11.016 13.922 1.00 98.81 95 SER A C 1
ATOM 727 O O . SER A 1 95 ? -18.594 -11.813 14.760 1.00 98.81 95 SER A O 1
ATOM 729 N N . GLU A 1 96 ? -18.410 -11.169 12.615 1.00 98.62 96 GLU A N 1
ATOM 730 C CA . GLU A 1 96 ? -19.076 -12.359 12.062 1.00 98.62 96 GLU A CA 1
ATOM 731 C C . GLU A 1 96 ? -18.274 -13.638 12.310 1.00 98.62 96 GLU A C 1
ATOM 733 O O . GLU A 1 96 ? -18.852 -14.655 12.686 1.00 98.62 96 GLU A O 1
ATOM 738 N N . LEU A 1 97 ? -16.947 -13.586 12.146 1.00 98.62 97 LEU A N 1
ATOM 739 C CA . LEU A 1 97 ? -16.050 -14.719 12.411 1.00 98.62 97 LEU A CA 1
ATOM 740 C C . LEU A 1 97 ? -16.113 -15.180 13.876 1.00 98.62 97 LEU A C 1
ATOM 742 O O . LEU A 1 97 ? -15.991 -16.368 14.155 1.00 98.62 97 LEU A O 1
ATOM 746 N N . LEU A 1 98 ? -16.381 -14.257 14.802 1.00 98.44 98 LEU A N 1
ATOM 747 C CA . LEU A 1 98 ? -16.598 -14.548 16.221 1.00 98.44 98 LEU A CA 1
ATOM 748 C C . LEU A 1 98 ? -18.052 -14.935 16.552 1.00 98.44 98 LEU A C 1
ATOM 750 O O . LEU A 1 98 ? -18.430 -14.970 17.725 1.00 98.44 98 LEU A O 1
ATOM 754 N N . GLY A 1 99 ? -18.912 -15.166 15.557 1.00 98.06 99 GLY A N 1
ATOM 755 C CA . GLY A 1 99 ? -20.334 -15.471 15.757 1.00 98.06 99 GLY A CA 1
ATOM 756 C C . GLY A 1 99 ? -21.151 -14.296 16.310 1.00 98.06 99 GLY A C 1
ATOM 757 O O . GLY A 1 99 ? -22.159 -14.499 16.981 1.00 98.06 99 GLY A O 1
ATOM 758 N N . GLY A 1 100 ? -20.672 -13.066 16.124 1.00 97.19 100 GLY A N 1
ATOM 759 C CA . GLY A 1 100 ? -21.414 -11.833 16.379 1.00 97.19 100 GLY A CA 1
ATOM 760 C C . GLY A 1 100 ? -22.147 -11.327 15.134 1.00 97.19 100 GLY A C 1
ATOM 761 O O . GLY A 1 100 ? -22.288 -12.032 14.138 1.00 97.19 100 GLY A O 1
ATOM 762 N N . VAL A 1 101 ? -22.600 -10.074 15.193 1.00 96.62 101 VAL A N 1
ATOM 763 C CA . VAL A 1 101 ? -23.337 -9.406 14.108 1.00 96.62 101 VAL A CA 1
ATOM 764 C C . VAL A 1 101 ? -22.576 -8.190 13.572 1.00 96.62 101 VAL A C 1
ATOM 766 O O . VAL A 1 101 ? -21.601 -7.730 14.167 1.00 96.62 101 VAL A O 1
ATOM 769 N N . ARG A 1 102 ? -23.028 -7.651 12.435 1.00 96.50 102 ARG A N 1
ATOM 770 C CA . ARG A 1 102 ? -22.551 -6.368 11.895 1.00 96.50 102 ARG A CA 1
ATOM 771 C C . ARG A 1 102 ? -23.226 -5.195 12.611 1.00 96.50 102 ARG A C 1
ATOM 773 O O . ARG A 1 102 ? -24.324 -5.327 13.142 1.00 96.50 102 ARG A O 1
ATOM 780 N N . GLY A 1 103 ? -22.625 -4.011 12.533 1.00 92.81 103 GLY A N 1
ATOM 781 C CA . GLY A 1 103 ? -23.252 -2.772 13.004 1.00 92.81 103 GLY A CA 1
ATOM 782 C C . GLY A 1 103 ? -22.917 -2.447 14.458 1.00 92.81 103 GLY A C 1
ATOM 783 O O . GLY A 1 103 ? -21.756 -2.528 14.846 1.00 92.81 103 GLY A O 1
ATOM 784 N N . MET A 1 104 ? -23.900 -1.994 15.240 1.00 91.31 104 MET A N 1
ATOM 785 C CA . MET A 1 104 ? -23.660 -1.466 16.594 1.00 91.31 104 MET A CA 1
ATOM 786 C C . MET A 1 104 ? -23.363 -2.551 17.635 1.00 91.31 104 MET A C 1
ATOM 788 O O . MET A 1 104 ? -22.612 -2.297 18.568 1.00 91.31 104 MET A O 1
ATOM 792 N N . GLU A 1 105 ? -23.896 -3.759 17.451 1.00 95.25 105 GLU A N 1
ATOM 793 C CA . GLU A 1 105 ? -23.719 -4.908 18.359 1.00 95.25 105 GLU A CA 1
ATOM 794 C C . GLU A 1 105 ? -22.515 -5.793 17.982 1.00 95.25 105 GLU A C 1
ATOM 796 O O . GLU A 1 105 ? -22.361 -6.920 18.456 1.00 95.25 105 GLU A O 1
ATOM 801 N N . ARG A 1 106 ? -21.651 -5.296 17.093 1.00 97.00 106 ARG A N 1
ATOM 802 C CA . ARG A 1 106 ? -20.434 -5.987 16.663 1.00 97.00 106 ARG A CA 1
ATOM 803 C C . ARG A 1 106 ? -19.494 -6.250 17.847 1.00 97.00 106 ARG A C 1
ATOM 805 O O . ARG A 1 106 ? -19.333 -5.408 18.729 1.00 97.00 106 ARG A O 1
ATOM 812 N N . LYS A 1 107 ? -18.820 -7.401 17.837 1.00 98.12 107 LYS A N 1
ATOM 813 C CA . LYS A 1 107 ? -17.877 -7.819 18.893 1.00 98.12 107 LYS A CA 1
ATOM 814 C C . LYS A 1 107 ? -16.517 -7.116 18.803 1.00 98.12 107 LYS A C 1
ATOM 816 O O . LYS A 1 107 ? -15.813 -6.993 19.806 1.00 98.12 107 LYS A O 1
ATOM 821 N N . VAL A 1 108 ? -16.147 -6.665 17.607 1.00 98.75 108 VAL A N 1
ATOM 822 C CA . VAL A 1 108 ? -14.890 -5.970 17.307 1.00 98.75 108 VAL A CA 1
ATOM 823 C C . VAL A 1 108 ? -15.198 -4.526 16.938 1.00 98.75 108 VAL A C 1
ATOM 825 O O . VAL A 1 108 ? -15.986 -4.267 16.031 1.00 98.75 108 VAL A O 1
ATOM 828 N N . HIS A 1 109 ? -14.578 -3.568 17.621 1.00 98.62 109 HIS A N 1
ATOM 829 C CA . HIS A 1 109 ? -14.799 -2.149 17.367 1.00 98.62 109 HIS A CA 1
ATOM 830 C C . HIS A 1 109 ? -13.788 -1.590 16.338 1.00 98.62 109 HIS A C 1
ATOM 832 O O . HIS A 1 109 ? -12.585 -1.794 16.488 1.00 98.62 109 HIS A O 1
ATOM 838 N N . PRO A 1 110 ? -14.216 -0.845 15.300 1.00 98.56 110 PRO A N 1
ATOM 839 C CA . PRO A 1 110 ? -13.339 -0.356 14.2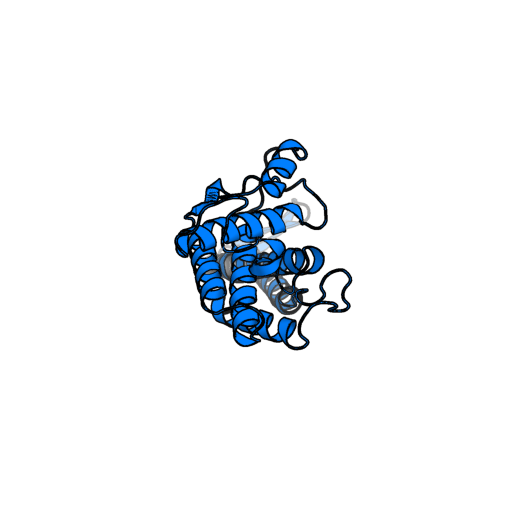37 1.00 98.56 110 PRO A CA 1
ATOM 840 C C . PRO A 1 110 ? -12.279 0.616 14.746 1.00 98.56 110 PRO A C 1
ATOM 842 O O . PRO A 1 110 ? -11.152 0.576 14.274 1.00 98.56 110 PRO A O 1
ATOM 845 N N . ASN A 1 111 ? -12.611 1.482 15.704 1.00 98.31 111 ASN A N 1
ATOM 846 C CA . ASN A 1 111 ? -11.634 2.414 16.256 1.00 98.31 111 ASN A CA 1
ATOM 847 C C . ASN A 1 111 ? -10.822 1.740 17.364 1.00 98.31 111 ASN A C 1
ATOM 849 O O . ASN A 1 111 ? -9.616 1.563 17.254 1.00 98.31 111 ASN A O 1
ATOM 853 N N . ASP A 1 112 ? -11.526 1.331 18.410 1.00 98.38 112 ASP A N 1
ATOM 854 C CA . ASP A 1 112 ? -10.900 0.824 19.619 1.00 98.38 112 ASP A CA 1
ATOM 855 C C . ASP A 1 112 ? -10.115 -0.457 19.379 1.00 98.38 112 ASP A C 1
ATOM 857 O O . ASP A 1 112 ? -9.047 -0.558 19.954 1.00 98.38 112 ASP A O 1
ATOM 861 N N . ASP A 1 113 ? -10.558 -1.397 18.536 1.00 98.69 113 ASP A N 1
ATOM 862 C CA . ASP A 1 113 ? -9.838 -2.656 18.291 1.00 98.69 113 ASP A CA 1
ATOM 863 C C . ASP A 1 113 ? -9.020 -2.631 16.991 1.00 98.69 113 ASP A C 1
ATOM 865 O O . ASP A 1 113 ? -7.810 -2.839 17.034 1.00 98.69 113 ASP A O 1
ATOM 869 N N . VAL A 1 114 ? -9.638 -2.346 15.838 1.00 98.81 114 VAL A N 1
ATOM 870 C CA . VAL A 1 114 ? -8.937 -2.416 14.534 1.00 98.81 114 VAL A CA 1
ATOM 871 C C . VAL A 1 114 ? -7.957 -1.254 14.336 1.00 98.81 114 VAL A C 1
ATOM 873 O O . VAL A 1 114 ? -6.863 -1.439 13.801 1.00 98.81 114 VAL A O 1
ATOM 876 N N . ASN A 1 115 ? -8.317 -0.055 14.800 1.00 98.75 115 ASN A N 1
ATOM 877 C CA . ASN A 1 115 ? -7.475 1.143 14.746 1.00 98.75 115 ASN A CA 1
ATOM 878 C C . ASN A 1 115 ? -6.694 1.385 16.052 1.00 98.75 115 ASN A C 1
ATOM 880 O O . ASN A 1 115 ? -6.176 2.483 16.265 1.00 98.75 115 ASN A O 1
ATOM 884 N N . LYS A 1 116 ? -6.602 0.382 16.935 1.00 98.62 116 LYS A N 1
ATOM 885 C CA . LYS A 1 116 ? -5.847 0.486 18.187 1.00 98.62 116 LYS A CA 1
ATOM 886 C C . LYS A 1 116 ? -4.388 0.846 17.896 1.00 98.62 116 LYS A C 1
ATOM 888 O O . LYS A 1 116 ? -3.785 0.256 16.995 1.00 98.62 116 LYS A O 1
ATOM 893 N N . SER A 1 117 ? -3.840 1.793 18.659 1.00 98.12 117 SER A N 1
ATOM 894 C CA . SER A 1 117 ? -2.445 2.266 18.552 1.00 98.12 117 SER A CA 1
ATOM 895 C C . SER A 1 117 ? -2.115 3.036 17.260 1.00 98.12 117 SER A C 1
ATOM 897 O O . SER A 1 117 ? -0.943 3.195 16.923 1.00 98.12 117 SER A O 1
ATOM 899 N N . GLN A 1 118 ? -3.133 3.500 16.520 1.00 98.62 118 GLN A N 1
ATOM 900 C CA . GLN A 1 118 ? -2.988 4.070 15.175 1.00 98.62 118 GLN A CA 1
ATOM 901 C C . GLN A 1 118 ? -3.724 5.405 15.000 1.00 98.62 118 GLN A C 1
ATOM 903 O O . GLN A 1 118 ? -4.720 5.692 15.666 1.00 98.62 118 GLN A O 1
ATOM 908 N N . SER A 1 119 ? -3.294 6.181 14.006 1.00 98.31 119 SER A N 1
ATOM 909 C CA . SER A 1 119 ? -3.981 7.353 13.461 1.00 98.31 119 SER A CA 1
ATOM 910 C C . SER A 1 119 ? -4.174 7.177 11.951 1.00 98.31 119 SER A C 1
ATOM 912 O O . SER A 1 119 ? -3.438 6.455 11.293 1.00 98.31 119 SER A O 1
ATOM 914 N N . SER A 1 120 ? -5.129 7.865 11.322 1.00 97.31 120 SER A N 1
ATOM 915 C CA . SER A 1 120 ? -5.105 7.916 9.848 1.00 97.31 120 SER A CA 1
ATOM 916 C C . SER A 1 120 ? -3.824 8.568 9.321 1.00 97.31 120 SER A C 1
ATOM 918 O O . SER A 1 120 ? -3.362 8.222 8.238 1.00 97.31 120 SER A O 1
ATOM 920 N N . ASN A 1 121 ? -3.256 9.491 10.101 1.00 98.12 121 ASN A N 1
ATOM 921 C CA . ASN A 1 121 ? -2.131 10.329 9.695 1.00 98.12 121 ASN A CA 1
ATOM 922 C C . ASN A 1 121 ? -0.805 9.565 9.640 1.00 98.12 121 ASN A C 1
ATOM 924 O O . ASN A 1 121 ? 0.108 10.022 8.964 1.00 98.12 121 ASN A O 1
ATOM 928 N N . ASP A 1 122 ? -0.702 8.414 10.307 1.00 98.38 122 ASP A N 1
ATOM 929 C CA . ASP A 1 122 ? 0.458 7.529 10.209 1.00 98.38 122 ASP A CA 1
ATOM 930 C C . ASP A 1 122 ? 0.147 6.236 9.437 1.00 98.38 122 ASP A C 1
ATOM 932 O O . ASP A 1 122 ? 1.014 5.724 8.728 1.00 98.38 122 ASP A O 1
ATOM 936 N N . VAL A 1 123 ? -1.099 5.747 9.472 1.00 98.62 123 VAL A N 1
ATOM 937 C CA . VAL A 1 123 ? -1.526 4.568 8.700 1.00 98.62 123 VAL A CA 1
ATOM 938 C C . VAL A 1 123 ? -1.553 4.829 7.199 1.00 98.62 123 VAL A C 1
ATOM 940 O O . VAL A 1 123 ? -1.053 4.006 6.436 1.00 98.62 123 VAL A O 1
ATOM 943 N N . PHE A 1 124 ? -2.148 5.934 6.743 1.00 98.62 124 PHE A N 1
ATOM 944 C CA . PHE A 1 124 ? -2.329 6.148 5.306 1.00 98.62 124 PHE A CA 1
ATOM 945 C C . PHE A 1 124 ? -0.991 6.363 4.573 1.00 98.62 124 PHE A C 1
ATOM 947 O O . PHE A 1 124 ? -0.768 5.670 3.579 1.00 98.62 124 PHE A O 1
ATOM 954 N N . PRO A 1 125 ? -0.045 7.188 5.076 1.00 98.69 125 PRO A N 1
ATOM 955 C CA . PRO A 1 125 ? 1.297 7.274 4.491 1.00 98.69 125 PRO A CA 1
ATOM 956 C C . PRO A 1 125 ? 2.058 5.942 4.530 1.00 98.69 125 PRO A C 1
ATOM 958 O O . PRO A 1 125 ? 2.718 5.585 3.557 1.00 98.69 125 PRO A O 1
ATOM 961 N N . THR A 1 126 ? 1.905 5.159 5.604 1.00 98.81 126 THR A N 1
ATOM 962 C CA . THR A 1 126 ? 2.472 3.802 5.688 1.00 98.81 126 THR A CA 1
ATOM 963 C C . THR A 1 126 ? 1.928 2.906 4.579 1.00 98.81 126 THR A C 1
ATOM 965 O O . THR A 1 126 ? 2.702 2.287 3.854 1.00 98.81 126 THR A O 1
ATOM 968 N N . ALA A 1 127 ? 0.610 2.875 4.376 1.00 98.69 127 ALA A N 1
ATOM 969 C CA . ALA A 1 127 ? 0.003 2.087 3.309 1.00 98.69 127 ALA A CA 1
ATOM 970 C C . ALA A 1 127 ? 0.432 2.566 1.910 1.00 98.69 127 ALA A C 1
ATOM 972 O O . ALA A 1 127 ? 0.640 1.737 1.026 1.00 98.69 127 ALA A O 1
ATOM 973 N N . MET A 1 128 ? 0.623 3.875 1.706 1.00 98.75 128 MET A N 1
ATOM 974 C CA . MET A 1 128 ? 1.175 4.414 0.457 1.00 98.75 128 MET A CA 1
ATOM 975 C C . MET A 1 128 ? 2.582 3.867 0.183 1.00 98.75 128 MET A C 1
ATOM 977 O O . MET A 1 128 ? 2.848 3.387 -0.920 1.00 98.75 128 MET A O 1
ATOM 981 N N . HIS A 1 129 ? 3.462 3.895 1.186 1.00 98.81 129 HIS A N 1
ATOM 982 C CA . HIS A 1 129 ? 4.835 3.393 1.090 1.00 98.81 129 HIS A CA 1
ATOM 983 C C . HIS A 1 129 ? 4.876 1.876 0.871 1.00 98.81 129 HIS A C 1
ATOM 985 O O . HIS A 1 129 ? 5.564 1.398 -0.032 1.00 98.81 129 HIS A O 1
ATOM 991 N N . VAL A 1 130 ? 4.060 1.118 1.611 1.00 98.75 130 VAL A N 1
ATOM 992 C CA . VAL A 1 130 ? 3.920 -0.334 1.435 1.00 98.75 130 VAL A CA 1
ATOM 993 C C . VAL A 1 130 ? 3.442 -0.672 0.019 1.00 98.75 130 VAL A C 1
ATOM 995 O O . VAL A 1 130 ? 4.051 -1.508 -0.650 1.00 98.75 130 VAL A O 1
ATOM 998 N N . ALA A 1 131 ? 2.396 -0.003 -0.477 1.00 98.62 131 ALA A N 1
ATOM 999 C CA . ALA A 1 131 ? 1.882 -0.222 -1.828 1.00 98.62 131 ALA A CA 1
ATOM 1000 C C . ALA A 1 131 ? 2.937 0.099 -2.899 1.00 98.62 131 ALA A C 1
ATOM 1002 O O . ALA A 1 131 ? 3.144 -0.698 -3.819 1.00 98.62 131 ALA A O 1
ATOM 1003 N N . ALA A 1 132 ? 3.627 1.236 -2.765 1.00 98.56 132 ALA A N 1
ATOM 1004 C CA . ALA A 1 132 ? 4.653 1.671 -3.704 1.00 98.56 132 ALA A CA 1
ATOM 1005 C C . ALA A 1 132 ? 5.848 0.709 -3.731 1.00 98.56 132 ALA A C 1
ATOM 1007 O O . ALA A 1 132 ? 6.230 0.243 -4.806 1.00 98.56 132 ALA A O 1
ATOM 1008 N N . LEU A 1 133 ? 6.401 0.344 -2.569 1.00 98.44 133 LEU A N 1
ATOM 1009 C CA . LEU A 1 133 ? 7.549 -0.561 -2.487 1.00 98.44 133 LEU A CA 1
ATOM 1010 C C . LEU A 1 133 ? 7.225 -1.935 -3.085 1.00 98.44 133 LEU A C 1
ATOM 1012 O O . LEU A 1 133 ? 8.029 -2.504 -3.831 1.00 98.44 133 LEU A O 1
ATOM 1016 N N . LEU A 1 134 ? 6.032 -2.459 -2.796 1.00 98.31 134 LEU A N 1
ATOM 1017 C CA . LEU A 1 134 ? 5.574 -3.728 -3.352 1.00 98.31 134 LEU A CA 1
ATOM 1018 C C . LEU A 1 134 ? 5.383 -3.662 -4.868 1.00 98.31 134 LEU A C 1
ATOM 1020 O O . LEU A 1 134 ? 5.835 -4.573 -5.562 1.00 98.31 134 LEU A O 1
ATOM 1024 N N . ALA A 1 135 ? 4.769 -2.599 -5.391 1.00 98.12 135 ALA A N 1
ATOM 1025 C CA . ALA A 1 135 ? 4.601 -2.411 -6.830 1.00 98.12 135 ALA A CA 1
ATOM 1026 C C . ALA A 1 135 ? 5.958 -2.297 -7.546 1.00 98.12 135 ALA A C 1
ATOM 1028 O O . ALA A 1 135 ? 6.189 -2.974 -8.549 1.00 98.12 135 ALA A O 1
ATOM 1029 N N . LEU A 1 136 ? 6.902 -1.531 -6.989 1.00 98.06 136 LEU A N 1
ATOM 1030 C CA . LEU A 1 136 ? 8.250 -1.395 -7.544 1.00 98.06 136 LEU A CA 1
ATOM 1031 C C . LEU A 1 136 ? 8.969 -2.748 -7.613 1.00 98.06 136 LEU A C 1
ATOM 1033 O O . LEU A 1 136 ? 9.453 -3.136 -8.678 1.00 98.06 136 LEU A O 1
ATOM 1037 N N . ARG A 1 137 ? 8.988 -3.500 -6.505 1.00 97.25 137 ARG A N 1
ATOM 1038 C CA . ARG A 1 137 ? 9.702 -4.784 -6.407 1.00 97.25 137 ARG A CA 1
ATOM 1039 C C . ARG A 1 137 ? 9.055 -5.903 -7.218 1.00 97.25 137 ARG A C 1
ATOM 1041 O O . ARG A 1 137 ? 9.773 -6.704 -7.810 1.00 97.25 137 ARG A O 1
ATOM 1048 N N . LYS A 1 138 ? 7.722 -5.990 -7.217 1.00 96.69 138 LYS A N 1
ATOM 1049 C CA . LYS A 1 138 ? 6.986 -7.122 -7.804 1.00 96.69 138 LYS A CA 1
ATOM 1050 C C . LYS A 1 138 ? 6.531 -6.875 -9.246 1.00 96.69 138 LYS A C 1
ATOM 1052 O O . LYS A 1 138 ? 6.245 -7.847 -9.936 1.00 96.69 138 LYS A O 1
ATOM 1057 N N . GLN A 1 139 ? 6.446 -5.619 -9.698 1.00 96.75 139 GLN A N 1
ATOM 1058 C CA . GLN A 1 139 ? 5.853 -5.280 -11.002 1.00 96.75 139 GLN A CA 1
ATOM 1059 C C . GLN A 1 139 ? 6.653 -4.309 -11.875 1.00 96.75 139 GLN A C 1
ATOM 1061 O O . GLN A 1 139 ? 6.463 -4.320 -13.084 1.00 96.75 139 GLN A O 1
ATOM 1066 N N . LEU A 1 140 ? 7.492 -3.425 -11.332 1.00 98.19 140 LEU A N 1
ATOM 1067 C CA . LEU A 1 140 ? 8.249 -2.502 -12.190 1.00 98.19 140 LEU A CA 1
ATOM 1068 C C . LEU A 1 140 ? 9.643 -3.041 -12.494 1.00 98.19 140 LEU A C 1
ATOM 1070 O O . LEU A 1 140 ? 10.038 -3.154 -13.652 1.00 98.19 140 LEU A O 1
ATOM 1074 N N . ILE A 1 141 ? 10.393 -3.385 -11.447 1.00 98.38 141 ILE A N 1
ATOM 1075 C CA . ILE A 1 141 ? 11.792 -3.802 -11.561 1.00 98.38 141 ILE A CA 1
ATOM 1076 C C . ILE A 1 141 ? 11.960 -5.077 -12.410 1.00 98.38 141 ILE A C 1
ATOM 1078 O O . ILE A 1 141 ? 12.837 -5.077 -13.278 1.00 98.38 141 ILE A O 1
ATOM 1082 N N . PRO A 1 142 ? 11.161 -6.153 -12.239 1.00 98.38 142 PRO A N 1
ATOM 1083 C CA . PRO A 1 142 ? 11.320 -7.358 -13.061 1.00 98.38 142 PRO A CA 1
ATOM 1084 C C . PRO A 1 142 ? 11.045 -7.102 -14.553 1.00 98.38 142 PRO A C 1
ATOM 1086 O O . PRO A 1 142 ? 11.743 -7.617 -15.428 1.00 98.38 142 PRO A O 1
ATOM 1089 N N . GLN A 1 143 ? 10.063 -6.256 -14.849 1.00 98.38 143 GLN A N 1
ATOM 1090 C CA . GLN A 1 143 ? 9.629 -5.887 -16.191 1.00 98.38 143 GLN A CA 1
ATOM 1091 C C . GLN A 1 143 ? 10.681 -5.002 -16.860 1.00 98.38 143 GLN A C 1
ATOM 1093 O O . GLN A 1 143 ? 11.031 -5.233 -18.017 1.00 98.38 143 GLN A O 1
ATOM 1098 N N . LEU A 1 144 ? 11.260 -4.060 -16.109 1.00 98.44 144 LEU A N 1
ATOM 1099 C CA . LEU A 1 144 ? 12.388 -3.254 -16.563 1.00 98.44 144 LEU A CA 1
ATOM 1100 C C . LEU A 1 144 ? 13.598 -4.140 -16.888 1.00 98.44 144 LEU A C 1
ATOM 1102 O O . LEU A 1 144 ? 14.157 -4.019 -17.972 1.00 98.44 144 LEU A O 1
ATOM 1106 N N . LYS A 1 145 ? 13.944 -5.097 -16.014 1.00 98.50 145 LYS A N 1
ATOM 1107 C CA . LYS A 1 145 ? 15.022 -6.076 -16.260 1.00 98.50 145 LYS A CA 1
ATOM 1108 C C . LYS A 1 145 ? 14.762 -6.919 -17.513 1.00 98.50 145 LYS A C 1
ATOM 1110 O O . LYS A 1 145 ? 15.673 -7.114 -18.314 1.00 98.50 145 LYS A O 1
ATOM 1115 N N . THR A 1 146 ? 13.521 -7.363 -17.718 1.00 98.62 146 THR A N 1
ATOM 1116 C CA . THR A 1 146 ? 13.115 -8.130 -18.910 1.00 98.62 146 THR A CA 1
ATOM 1117 C C . THR A 1 146 ? 13.286 -7.312 -20.192 1.00 98.62 146 THR A C 1
ATOM 1119 O O . THR A 1 146 ? 13.852 -7.801 -21.174 1.00 98.62 146 THR A O 1
ATOM 1122 N N . LEU A 1 147 ? 12.846 -6.050 -20.184 1.00 98.69 147 LEU A N 1
ATOM 1123 C CA . LEU A 1 147 ? 13.004 -5.142 -21.318 1.00 98.69 147 LEU A CA 1
ATOM 1124 C C . LEU A 1 147 ? 14.484 -4.858 -21.611 1.00 98.69 147 LEU A C 1
ATOM 1126 O O . LEU A 1 147 ? 14.906 -4.966 -22.763 1.00 98.69 147 LEU A O 1
ATOM 1130 N N . THR A 1 148 ? 15.279 -4.556 -20.580 1.00 98.81 148 THR A N 1
ATOM 1131 C CA . THR A 1 148 ? 16.725 -4.322 -20.703 1.00 98.81 148 THR A CA 1
ATOM 1132 C C . THR A 1 148 ? 17.428 -5.526 -21.320 1.00 98.81 148 THR A C 1
ATOM 1134 O O . THR A 1 148 ? 18.192 -5.364 -22.270 1.00 98.81 148 THR A O 1
ATOM 1137 N N . GLN A 1 149 ? 17.131 -6.739 -20.844 1.00 98.81 149 GLN A N 1
ATOM 1138 C CA . GLN A 1 149 ? 17.716 -7.966 -21.385 1.00 98.81 149 GLN A CA 1
ATOM 1139 C C . GLN A 1 149 ? 17.338 -8.172 -22.857 1.00 98.81 149 GLN A C 1
ATOM 1141 O O . GLN A 1 149 ? 18.208 -8.427 -23.690 1.00 98.81 149 GLN A O 1
ATOM 1146 N N . THR A 1 150 ? 16.059 -7.989 -23.191 1.00 98.81 150 THR A N 1
ATOM 1147 C CA . THR A 1 150 ? 15.558 -8.128 -24.566 1.00 98.81 150 THR A CA 1
ATOM 1148 C C . THR A 1 150 ? 16.269 -7.158 -25.514 1.00 98.81 150 THR A C 1
ATOM 1150 O O . THR A 1 150 ? 16.725 -7.544 -26.591 1.00 98.81 150 THR A O 1
ATOM 1153 N N . LEU A 1 151 ? 16.410 -5.890 -25.116 1.00 98.81 151 LEU A N 1
ATOM 1154 C CA . LEU A 1 151 ? 17.102 -4.883 -25.923 1.00 98.81 151 LEU A CA 1
ATOM 1155 C C . LEU A 1 151 ? 18.614 -5.123 -25.982 1.00 98.81 151 LEU A C 1
ATOM 1157 O O . LEU A 1 151 ? 19.215 -4.896 -27.027 1.00 98.81 151 LEU A O 1
ATOM 1161 N N . SER A 1 152 ? 19.225 -5.649 -24.920 1.00 98.81 152 SER A N 1
ATOM 1162 C CA . SER A 1 152 ? 20.638 -6.050 -24.910 1.00 98.81 152 SER A CA 1
ATOM 1163 C C . SER A 1 152 ? 20.916 -7.202 -25.883 1.00 98.81 152 SER A C 1
ATOM 1165 O O . SER A 1 152 ? 21.908 -7.197 -26.616 1.00 98.81 152 SER A O 1
ATOM 1167 N N . GLU A 1 153 ? 20.017 -8.183 -25.968 1.00 98.81 153 GLU A N 1
ATOM 1168 C CA . GLU A 1 153 ? 20.079 -9.242 -26.982 1.00 98.81 153 GLU A CA 1
ATOM 1169 C C . GLU A 1 153 ? 19.940 -8.688 -28.401 1.00 98.81 153 GLU A C 1
ATOM 1171 O O . GLU A 1 153 ? 20.721 -9.058 -29.278 1.00 98.81 153 GLU A O 1
ATOM 1176 N N . LYS A 1 154 ? 19.007 -7.755 -28.634 1.00 98.81 154 LYS A N 1
ATOM 1177 C CA . LYS A 1 154 ? 18.863 -7.097 -29.943 1.00 98.81 154 LYS A CA 1
ATOM 1178 C C . LYS A 1 154 ? 20.060 -6.226 -30.305 1.00 98.81 154 LYS A C 1
ATOM 1180 O O . LYS A 1 154 ? 20.489 -6.260 -31.453 1.00 98.81 154 LYS A O 1
ATOM 1185 N N . SER A 1 155 ? 20.634 -5.508 -29.342 1.00 98.75 155 SER A N 1
ATOM 1186 C CA . SER A 1 155 ? 21.856 -4.726 -29.545 1.00 98.75 155 SER A CA 1
ATOM 1187 C C . SER A 1 155 ? 22.997 -5.616 -30.052 1.00 98.75 155 SER A C 1
ATOM 1189 O O . SER A 1 155 ? 23.612 -5.294 -31.067 1.00 98.75 155 SER A O 1
ATOM 1191 N N . ARG A 1 156 ? 23.206 -6.788 -29.432 1.00 98.75 156 ARG A N 1
ATOM 1192 C CA . ARG A 1 156 ? 24.203 -7.779 -29.878 1.00 98.75 156 ARG A CA 1
ATOM 1193 C C . ARG A 1 156 ? 23.869 -8.386 -31.240 1.00 98.75 156 ARG A C 1
ATOM 1195 O O . ARG A 1 156 ? 24.743 -8.471 -32.093 1.00 98.75 156 ARG A O 1
ATOM 1202 N N . ALA A 1 157 ? 22.615 -8.775 -31.464 1.00 98.75 157 ALA A N 1
ATOM 1203 C CA . ALA A 1 157 ? 22.182 -9.369 -32.732 1.00 98.75 157 ALA A CA 1
ATOM 1204 C C . ALA A 1 157 ? 22.314 -8.407 -33.927 1.00 98.75 157 ALA A C 1
ATOM 1206 O O . ALA A 1 157 ? 22.430 -8.855 -35.064 1.00 98.75 157 ALA A O 1
ATOM 1207 N N . PHE A 1 158 ? 22.286 -7.095 -33.682 1.00 98.75 158 PHE A N 1
ATOM 1208 C CA . PHE A 1 158 ? 22.386 -6.059 -34.712 1.00 98.75 158 PHE A CA 1
ATOM 1209 C C . PHE A 1 158 ? 23.739 -5.336 -34.715 1.00 98.75 158 PHE A C 1
ATOM 1211 O O . PHE A 1 158 ? 23.853 -4.256 -35.303 1.00 98.75 158 PHE A O 1
ATOM 1218 N N . ALA A 1 159 ? 24.762 -5.921 -34.083 1.00 98.44 159 ALA A N 1
ATOM 1219 C CA . ALA A 1 159 ? 26.095 -5.333 -33.978 1.00 98.44 159 ALA A CA 1
ATOM 1220 C C . ALA A 1 159 ? 26.727 -5.034 -35.347 1.00 98.44 159 ALA A C 1
ATOM 1222 O O . ALA A 1 159 ? 27.406 -4.020 -35.468 1.00 98.44 159 ALA A O 1
ATOM 1223 N N . ASP A 1 160 ? 26.430 -5.844 -36.369 1.00 98.50 160 ASP A N 1
ATOM 1224 C CA . ASP A 1 160 ? 27.020 -5.733 -37.712 1.00 98.50 160 ASP A CA 1
ATOM 1225 C C . ASP A 1 160 ? 26.143 -4.967 -38.725 1.00 98.50 160 ASP A C 1
ATOM 1227 O O . ASP A 1 160 ? 26.540 -4.757 -39.872 1.00 98.50 160 ASP A O 1
ATOM 1231 N N . ILE A 1 161 ? 24.939 -4.526 -38.334 1.00 98.75 161 ILE A N 1
ATOM 1232 C CA . ILE A 1 161 ? 24.027 -3.802 -39.234 1.00 98.75 161 ILE A CA 1
ATOM 1233 C C . ILE A 1 161 ? 24.384 -2.316 -39.225 1.00 98.75 161 ILE A C 1
ATOM 1235 O O . ILE A 1 161 ? 23.958 -1.580 -38.337 1.00 98.75 161 ILE A O 1
ATOM 1239 N N . VAL A 1 162 ? 25.138 -1.852 -40.221 1.00 98.69 162 VAL A N 1
ATOM 1240 C CA . VAL A 1 162 ? 25.457 -0.424 -40.395 1.00 98.69 162 VAL A CA 1
ATOM 1241 C C . VAL A 1 162 ? 24.230 0.347 -40.895 1.00 98.69 162 VAL A C 1
ATOM 1243 O O . VAL A 1 162 ? 23.567 -0.067 -41.845 1.00 98.69 162 VAL A O 1
ATOM 1246 N N . LYS A 1 163 ? 23.939 1.497 -40.278 1.00 98.50 163 LYS A N 1
ATOM 1247 C CA . LYS A 1 163 ? 22.865 2.423 -40.664 1.00 98.50 163 LYS A CA 1
ATOM 1248 C C . LYS A 1 163 ? 23.362 3.873 -40.705 1.00 98.50 163 LYS A C 1
ATOM 1250 O O . LYS A 1 163 ? 24.385 4.211 -40.111 1.00 98.50 163 LYS A O 1
ATOM 1255 N N . ILE A 1 164 ? 22.609 4.745 -41.379 1.00 98.31 164 ILE A N 1
ATOM 1256 C CA . ILE A 1 164 ? 22.854 6.193 -41.344 1.00 98.31 164 ILE A CA 1
ATOM 1257 C C . ILE A 1 164 ? 22.485 6.749 -39.959 1.00 98.31 164 ILE A C 1
ATOM 1259 O O . ILE A 1 164 ? 21.420 6.429 -39.416 1.00 98.31 164 ILE A O 1
ATOM 1263 N N . GLY A 1 165 ? 23.369 7.558 -39.376 1.00 98.31 165 GLY A N 1
ATOM 1264 C CA . GLY A 1 165 ? 23.059 8.329 -38.175 1.00 98.31 165 GLY A CA 1
ATOM 1265 C C . GLY A 1 165 ? 22.148 9.510 -38.501 1.00 98.31 165 GLY A C 1
ATOM 1266 O O . GLY A 1 165 ? 22.111 9.967 -39.644 1.00 98.31 165 GLY A O 1
ATOM 1267 N N . ARG A 1 166 ? 21.420 10.022 -37.501 1.00 98.56 166 ARG A N 1
ATOM 1268 C CA . ARG A 1 166 ? 20.656 11.269 -37.638 1.00 98.56 166 ARG A CA 1
ATOM 1269 C C . ARG A 1 166 ? 20.879 12.200 -36.460 1.00 98.56 166 ARG A C 1
ATOM 1271 O O . ARG A 1 166 ? 20.603 11.830 -35.322 1.00 98.56 166 ARG A O 1
ATOM 1278 N N . THR A 1 167 ? 21.312 13.423 -36.740 1.00 97.94 167 THR A N 1
ATOM 1279 C CA . THR A 1 167 ? 21.378 14.524 -35.770 1.00 97.94 167 THR A CA 1
ATOM 1280 C C . THR A 1 167 ? 20.539 15.674 -36.309 1.00 97.94 167 THR A C 1
ATOM 1282 O O . THR A 1 167 ? 20.520 15.925 -37.510 1.00 97.94 167 THR A O 1
ATOM 1285 N N . HIS A 1 168 ? 19.740 16.324 -35.457 1.00 97.62 168 HIS A N 1
ATOM 1286 C CA . HIS A 1 168 ? 18.738 17.308 -35.910 1.00 97.62 168 HIS A CA 1
ATOM 1287 C C . HIS A 1 168 ? 17.797 16.773 -37.015 1.00 97.62 168 HIS A C 1
ATOM 1289 O O . HIS A 1 168 ? 17.331 17.528 -37.864 1.00 97.62 168 HIS A O 1
ATOM 1295 N N . LEU A 1 169 ? 17.535 15.457 -37.014 1.00 97.12 169 LEU A N 1
ATOM 1296 C CA . LEU A 1 169 ? 16.794 14.722 -38.052 1.00 97.12 169 LEU A CA 1
ATOM 1297 C C . LEU A 1 169 ? 17.416 14.754 -39.464 1.00 97.12 169 LEU A C 1
ATOM 1299 O O . LEU A 1 169 ? 16.795 14.253 -40.396 1.00 97.12 169 LEU A O 1
ATOM 1303 N N . GLN A 1 170 ? 18.630 15.283 -39.619 1.00 98.06 170 GLN A N 1
ATOM 1304 C CA . GLN A 1 170 ? 19.396 15.277 -40.867 1.00 98.06 170 GLN A CA 1
ATOM 1305 C C . GLN A 1 170 ? 20.378 14.104 -40.894 1.00 98.06 170 GLN A C 1
ATOM 1307 O O . GLN A 1 170 ? 20.782 13.609 -39.839 1.00 98.06 170 GLN A O 1
ATOM 1312 N N . ASP A 1 171 ? 20.765 13.665 -42.092 1.00 98.44 171 ASP A N 1
ATOM 1313 C CA . ASP A 1 171 ? 21.728 12.576 -42.275 1.00 98.44 171 ASP A CA 1
ATOM 1314 C C . ASP A 1 171 ? 23.103 12.940 -41.687 1.00 98.44 171 ASP A C 1
ATOM 1316 O O . ASP A 1 171 ? 23.603 14.054 -41.852 1.00 98.44 171 ASP A O 1
ATOM 1320 N N . ALA A 1 172 ? 23.717 11.984 -40.990 1.00 98.00 172 ALA A N 1
ATOM 1321 C CA . ALA A 1 172 ? 24.999 12.137 -40.306 1.00 98.00 172 ALA A CA 1
ATOM 1322 C C . ALA A 1 172 ? 25.934 10.944 -40.585 1.00 98.00 172 ALA A C 1
ATOM 1324 O O . ALA A 1 172 ? 25.644 10.078 -41.411 1.00 98.00 172 ALA A O 1
ATOM 1325 N N . THR A 1 173 ? 27.076 10.877 -39.893 1.00 98.06 173 THR A N 1
ATOM 1326 C CA . THR A 1 173 ? 28.015 9.754 -40.037 1.00 98.06 173 THR A CA 1
ATOM 1327 C C . THR A 1 173 ? 27.395 8.421 -39.583 1.00 98.06 173 THR A C 1
ATOM 1329 O O . THR A 1 173 ? 26.553 8.423 -38.680 1.00 98.06 173 THR A O 1
ATOM 1332 N N . PRO A 1 174 ? 27.796 7.276 -40.171 1.00 98.19 174 PRO A N 1
ATOM 1333 C CA . PRO A 1 174 ? 27.224 5.974 -39.833 1.00 98.19 174 PRO A CA 1
ATOM 1334 C C . PRO A 1 174 ? 27.519 5.503 -38.404 1.00 98.19 174 PRO A C 1
ATOM 1336 O O . PRO A 1 174 ? 28.529 5.862 -37.803 1.00 98.19 174 PRO A O 1
ATOM 1339 N N . LEU A 1 175 ? 26.647 4.624 -37.920 1.00 98.75 175 LEU A N 1
ATOM 1340 C CA . LEU A 1 175 ? 26.802 3.792 -36.725 1.00 98.75 175 LEU A CA 1
ATOM 1341 C C . LEU A 1 175 ? 26.084 2.461 -36.972 1.00 98.75 175 LEU A C 1
ATOM 1343 O O . LEU A 1 175 ? 25.311 2.342 -37.925 1.00 98.75 175 LEU A O 1
ATOM 1347 N N . THR A 1 176 ? 26.288 1.459 -36.126 1.00 98.75 176 THR A N 1
ATOM 1348 C CA . THR A 1 176 ? 25.512 0.219 -36.227 1.00 98.75 176 THR A CA 1
ATOM 1349 C C . THR A 1 176 ? 24.176 0.342 -35.498 1.00 98.75 176 THR A C 1
ATOM 1351 O O . THR A 1 176 ? 24.034 1.088 -34.527 1.00 98.75 176 THR A O 1
ATOM 1354 N N . LEU A 1 177 ? 23.161 -0.391 -35.952 1.00 98.81 177 LEU A N 1
ATOM 1355 C CA . LEU A 1 177 ? 21.879 -0.477 -35.255 1.00 98.81 177 LEU A CA 1
ATOM 1356 C C . LEU A 1 177 ? 22.069 -1.036 -33.836 1.00 98.81 177 LEU A C 1
ATOM 1358 O O . LEU A 1 177 ? 21.404 -0.591 -32.903 1.00 98.81 177 LEU A O 1
ATOM 1362 N N . GLY A 1 178 ? 23.031 -1.943 -33.650 1.00 98.81 178 GLY A N 1
ATOM 1363 C CA . GLY A 1 178 ? 23.445 -2.407 -32.330 1.00 98.81 178 GLY A CA 1
ATOM 1364 C C . GLY A 1 178 ? 23.931 -1.275 -31.417 1.00 98.81 178 GLY A C 1
ATOM 1365 O O . GLY A 1 178 ? 23.517 -1.225 -30.257 1.00 98.81 178 GLY A O 1
ATOM 1366 N N . GLN A 1 179 ? 24.735 -0.335 -31.937 1.00 98.81 179 GLN A N 1
ATOM 1367 C CA . GLN A 1 179 ? 25.199 0.847 -31.193 1.00 98.81 179 GLN A CA 1
ATOM 1368 C C . GLN A 1 179 ? 24.039 1.771 -30.796 1.00 98.81 179 GLN A C 1
ATOM 1370 O O . GLN A 1 179 ? 23.985 2.211 -29.649 1.00 98.81 179 GLN A O 1
ATOM 1375 N N . GLU A 1 180 ? 23.080 2.020 -31.693 1.00 98.75 180 GLU A N 1
ATOM 1376 C CA . GLU A 1 180 ? 21.883 2.815 -31.376 1.00 98.75 180 GLU A CA 1
ATOM 1377 C C . GLU A 1 180 ? 21.082 2.204 -30.213 1.00 98.75 180 GLU A C 1
ATOM 1379 O O . GLU A 1 180 ? 20.796 2.889 -29.229 1.00 98.75 180 GLU A O 1
ATOM 1384 N N . ILE A 1 181 ? 20.790 0.899 -30.277 1.00 98.81 181 ILE A N 1
ATOM 1385 C CA . ILE A 1 181 ? 20.048 0.193 -29.219 1.00 98.81 181 ILE A CA 1
ATOM 1386 C C . ILE A 1 181 ? 20.851 0.147 -27.915 1.00 98.81 181 ILE A C 1
ATOM 1388 O O . ILE A 1 181 ? 20.264 0.219 -26.836 1.00 98.81 181 ILE A O 1
ATOM 1392 N N . SER A 1 182 ? 22.184 0.071 -27.989 1.00 98.81 182 SER A N 1
ATOM 1393 C CA . SER A 1 182 ? 23.032 0.054 -26.791 1.00 98.81 182 SER A CA 1
ATOM 1394 C C . SER A 1 182 ? 22.854 1.318 -25.937 1.00 98.81 182 SER A C 1
ATOM 1396 O O . SER A 1 182 ? 22.865 1.234 -24.710 1.00 98.81 182 SER A O 1
ATOM 1398 N N . GLY A 1 183 ? 22.573 2.468 -26.565 1.00 98.81 183 GLY A N 1
ATOM 1399 C CA . GLY A 1 183 ? 22.202 3.693 -25.855 1.00 98.81 183 GLY A CA 1
ATOM 1400 C C . GLY A 1 183 ? 20.897 3.546 -25.064 1.00 98.81 183 GLY A C 1
ATOM 1401 O O . GLY A 1 183 ? 20.806 4.004 -23.927 1.00 98.81 183 GLY A O 1
ATOM 1402 N N . TRP A 1 184 ? 19.894 2.858 -25.619 1.00 98.69 184 TRP A N 1
ATOM 1403 C CA . TRP A 1 184 ? 18.628 2.591 -24.924 1.00 98.69 184 TRP A CA 1
ATOM 1404 C C . TRP A 1 184 ? 18.812 1.637 -23.746 1.00 98.69 184 TRP A C 1
ATOM 1406 O O . TRP A 1 184 ? 18.262 1.882 -22.674 1.00 98.69 184 TRP A O 1
ATOM 1416 N N . VAL A 1 185 ? 19.621 0.589 -23.924 1.00 98.88 185 VAL A N 1
ATOM 1417 C CA . VAL A 1 185 ? 19.983 -0.352 -22.852 1.00 98.88 185 VAL A CA 1
ATOM 1418 C C . VAL A 1 185 ? 20.637 0.396 -21.693 1.00 98.88 185 VAL A C 1
ATOM 1420 O O . VAL A 1 185 ? 20.171 0.276 -20.561 1.00 98.88 185 VAL A O 1
ATOM 1423 N N . ALA A 1 186 ? 21.633 1.241 -21.977 1.00 98.81 186 ALA A N 1
ATOM 1424 C CA . ALA A 1 186 ? 22.303 2.040 -20.955 1.00 98.81 186 ALA A CA 1
ATOM 1425 C C . ALA A 1 186 ? 21.314 2.940 -20.189 1.00 98.81 186 ALA A C 1
ATOM 1427 O O . ALA A 1 186 ? 21.346 2.981 -18.959 1.00 98.81 186 ALA A O 1
ATOM 1428 N N . MET A 1 187 ? 20.382 3.614 -20.879 1.00 98.69 187 MET A N 1
ATOM 1429 C CA . MET A 1 187 ? 19.347 4.423 -20.215 1.00 98.69 187 MET A CA 1
ATOM 1430 C C . MET A 1 187 ? 18.494 3.596 -19.243 1.00 98.69 187 MET A C 1
ATOM 1432 O O . MET A 1 187 ? 18.229 4.043 -18.126 1.00 98.69 187 MET A O 1
ATOM 1436 N N . LEU A 1 188 ? 18.077 2.388 -19.633 1.00 98.75 188 LEU A N 1
ATOM 1437 C CA . LEU A 1 188 ? 17.280 1.514 -18.767 1.00 98.75 188 LEU A CA 1
ATOM 1438 C C . LEU A 1 188 ? 18.080 1.016 -17.556 1.00 98.75 188 LEU A C 1
ATOM 1440 O O . LEU A 1 188 ? 17.541 0.974 -16.451 1.00 98.75 188 LEU A O 1
ATOM 1444 N N . GLU A 1 189 ? 19.361 0.690 -17.733 1.00 98.56 189 GLU A N 1
ATOM 1445 C CA . GLU A 1 189 ? 20.255 0.299 -16.635 1.00 98.56 189 GLU A CA 1
ATOM 1446 C C . GLU A 1 189 ? 20.469 1.437 -15.628 1.00 98.56 189 GLU A C 1
ATOM 1448 O O . GLU A 1 189 ? 20.435 1.210 -14.417 1.00 98.56 189 GLU A O 1
ATOM 1453 N N . HIS A 1 190 ? 20.651 2.672 -16.104 1.00 98.56 190 HIS A N 1
ATOM 1454 C CA . HIS A 1 190 ? 20.753 3.847 -15.237 1.00 98.56 190 HIS A CA 1
ATOM 1455 C C . HIS A 1 190 ? 19.446 4.120 -14.487 1.00 98.56 190 HIS A C 1
ATOM 1457 O O . HIS A 1 190 ? 19.468 4.335 -13.274 1.00 98.56 190 HIS A O 1
ATOM 1463 N N . ASN A 1 191 ? 18.303 4.049 -15.173 1.00 98.38 191 ASN A N 1
ATOM 1464 C CA . ASN A 1 191 ? 16.996 4.232 -14.544 1.00 98.38 191 ASN A CA 1
ATOM 1465 C C . ASN A 1 191 ? 16.718 3.169 -13.476 1.00 98.38 191 ASN A C 1
ATOM 1467 O O . ASN A 1 191 ? 16.216 3.503 -12.405 1.00 98.38 191 ASN A O 1
ATOM 1471 N N . LEU A 1 192 ? 17.092 1.909 -13.727 1.00 98.50 192 LEU A N 1
ATOM 1472 C CA . LEU A 1 192 ? 16.979 0.845 -12.732 1.00 98.50 192 LEU A CA 1
ATOM 1473 C C . LEU A 1 192 ? 17.784 1.177 -11.468 1.00 98.50 192 LEU A C 1
ATOM 1475 O O . LEU A 1 192 ? 17.240 1.077 -10.373 1.00 98.50 192 LEU A O 1
ATOM 1479 N N . LYS A 1 193 ? 19.033 1.639 -11.611 1.00 98.38 193 LYS A N 1
ATOM 1480 C CA . LYS A 1 193 ? 19.863 2.049 -10.465 1.00 98.38 193 LYS A CA 1
ATOM 1481 C C . LYS A 1 193 ? 19.231 3.198 -9.680 1.00 98.38 193 LYS A C 1
ATOM 1483 O O . LYS A 1 193 ? 19.209 3.152 -8.456 1.00 98.38 193 LYS A O 1
ATOM 1488 N N . HIS A 1 194 ? 18.682 4.207 -10.361 1.00 98.19 194 HIS A N 1
ATOM 1489 C CA . HIS A 1 194 ? 17.993 5.316 -9.691 1.00 98.19 194 HIS A CA 1
ATOM 1490 C C . HIS A 1 194 ? 16.773 4.847 -8.888 1.00 98.19 194 HIS A C 1
ATOM 1492 O O . HIS A 1 194 ? 16.553 5.327 -7.778 1.00 98.19 194 HIS A O 1
ATOM 1498 N N . ILE A 1 195 ? 16.001 3.896 -9.425 1.00 98.06 195 ILE A N 1
ATOM 1499 C CA . ILE A 1 195 ? 14.875 3.289 -8.706 1.00 98.06 195 ILE A CA 1
ATOM 1500 C C . ILE A 1 195 ? 15.383 2.485 -7.506 1.00 98.06 195 ILE A C 1
ATOM 1502 O O . ILE A 1 195 ? 14.871 2.648 -6.407 1.00 98.06 195 ILE A O 1
ATOM 1506 N N . GLU A 1 196 ? 16.396 1.636 -7.687 1.00 97.19 196 GLU A N 1
ATOM 1507 C CA . GLU A 1 196 ? 16.945 0.810 -6.604 1.00 97.19 196 GLU A CA 1
ATOM 1508 C C . GLU A 1 196 ? 17.517 1.667 -5.458 1.00 97.19 196 GLU A C 1
ATOM 1510 O O . GLU A 1 196 ? 17.315 1.330 -4.292 1.00 97.19 196 GLU A O 1
ATOM 1515 N N . TYR A 1 197 ? 18.137 2.814 -5.76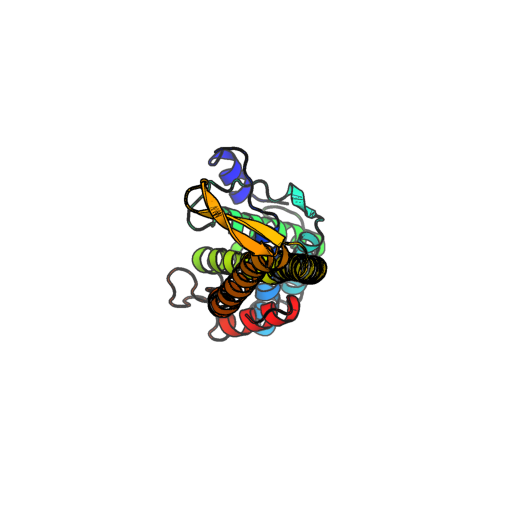3 1.00 97.88 197 TYR A N 1
ATOM 1516 C CA . TYR A 1 197 ? 18.630 3.756 -4.753 1.00 97.88 197 TYR A CA 1
ATOM 1517 C C . TYR A 1 197 ? 17.537 4.522 -4.005 1.00 97.88 197 TYR A C 1
ATOM 1519 O O . TYR A 1 197 ? 17.797 4.988 -2.898 1.00 97.88 197 TYR A O 1
ATOM 1527 N N . SER A 1 198 ? 16.325 4.648 -4.553 1.00 96.88 198 SER A N 1
ATOM 1528 C CA . SER A 1 198 ? 15.218 5.287 -3.832 1.00 96.88 198 SER A CA 1
ATOM 1529 C C . SER A 1 198 ? 14.474 4.325 -2.901 1.00 96.88 198 SER A C 1
ATOM 1531 O O . SER A 1 198 ? 13.825 4.781 -1.960 1.00 96.88 198 SER A O 1
ATOM 1533 N N . LEU A 1 199 ? 14.598 3.003 -3.104 1.00 97.25 199 LEU A N 1
ATOM 1534 C CA . LEU A 1 199 ? 13.858 2.001 -2.326 1.00 97.25 199 LEU A CA 1
ATOM 1535 C C . LEU A 1 199 ? 14.060 2.092 -0.806 1.00 97.25 199 LEU A C 1
ATOM 1537 O O . LEU A 1 199 ? 13.052 1.963 -0.115 1.00 97.25 199 LEU A O 1
ATOM 1541 N N . PRO A 1 200 ? 15.275 2.320 -0.259 1.00 97.62 200 PRO A N 1
ATOM 1542 C CA . PRO A 1 200 ? 15.453 2.427 1.189 1.00 97.62 200 PRO A CA 1
ATOM 1543 C C . PRO A 1 200 ? 14.598 3.537 1.813 1.00 97.62 200 PRO A C 1
ATOM 1545 O O . PRO A 1 200 ? 13.986 3.321 2.848 1.00 97.62 200 PRO A O 1
ATOM 1548 N N . HIS A 1 201 ? 14.471 4.686 1.145 1.00 97.50 201 HIS A N 1
ATOM 1549 C CA . HIS A 1 201 ? 13.662 5.808 1.632 1.00 97.50 201 HIS A CA 1
ATOM 1550 C C . HIS A 1 201 ? 12.156 5.540 1.532 1.00 97.50 201 HIS A C 1
ATOM 1552 O O . HIS A 1 201 ? 11.385 5.975 2.379 1.00 97.50 201 HIS A O 1
ATOM 1558 N N . VAL A 1 202 ? 11.724 4.807 0.502 1.00 97.94 202 VAL A N 1
ATOM 1559 C CA . VAL A 1 202 ? 10.320 4.378 0.370 1.00 97.94 202 VAL A CA 1
ATOM 1560 C C . VAL A 1 202 ? 9.974 3.302 1.403 1.00 97.94 202 VAL A C 1
ATOM 1562 O O . VAL A 1 202 ? 8.812 3.155 1.767 1.00 97.94 202 VAL A O 1
ATOM 1565 N N . ALA A 1 203 ? 10.962 2.543 1.878 1.00 98.12 203 ALA A N 1
ATOM 1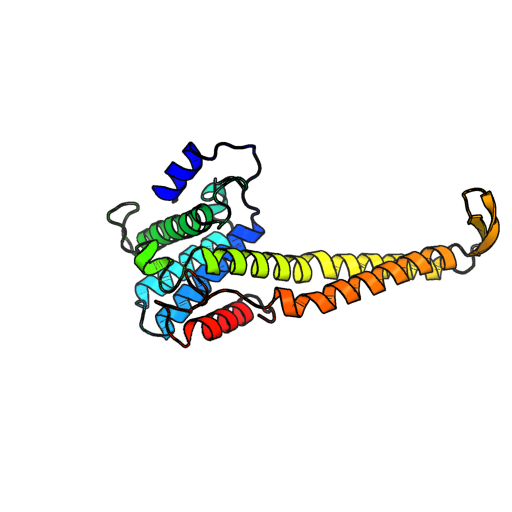566 C CA . ALA A 1 203 ? 10.752 1.507 2.877 1.00 98.12 203 ALA A CA 1
ATOM 1567 C C . ALA A 1 203 ? 10.580 2.051 4.304 1.00 98.12 203 ALA A C 1
ATOM 1569 O O . ALA A 1 203 ? 9.998 1.365 5.135 1.00 98.12 203 ALA A O 1
ATOM 1570 N N . GLU A 1 204 ? 11.005 3.284 4.586 1.00 98.12 204 GLU A N 1
ATOM 1571 C CA . GLU A 1 204 ? 10.752 3.927 5.877 1.00 98.12 204 GLU A CA 1
ATOM 1572 C C . GLU A 1 204 ? 9.247 4.191 6.059 1.00 98.12 204 GLU A C 1
ATOM 1574 O O . GLU A 1 204 ? 8.590 4.779 5.194 1.00 98.12 204 GLU A O 1
ATOM 1579 N N . LEU A 1 205 ? 8.684 3.745 7.185 1.00 98.50 205 LEU A N 1
ATOM 1580 C CA . LEU A 1 205 ? 7.247 3.803 7.461 1.00 98.50 205 LEU A CA 1
ATOM 1581 C C . LEU A 1 205 ? 6.914 4.849 8.530 1.00 98.50 205 LEU A C 1
ATOM 1583 O O . LEU A 1 205 ? 7.621 4.995 9.524 1.00 98.50 205 LEU A O 1
ATOM 1587 N N . ALA A 1 206 ? 5.786 5.541 8.357 1.00 98.19 206 ALA A N 1
ATOM 1588 C CA . ALA A 1 206 ? 5.323 6.570 9.291 1.00 98.19 206 ALA A CA 1
ATOM 1589 C C . ALA A 1 206 ? 4.647 6.002 10.557 1.00 98.19 206 ALA A C 1
ATOM 1591 O O . ALA A 1 206 ? 4.452 6.731 11.534 1.00 98.19 206 ALA A O 1
ATOM 1592 N N . LEU A 1 207 ? 4.232 4.729 10.527 1.00 96.62 207 LEU A N 1
ATOM 1593 C CA . LEU A 1 207 ? 3.403 4.104 11.554 1.00 96.62 207 LEU A CA 1
ATOM 1594 C C . LEU A 1 207 ? 4.037 4.178 12.948 1.00 96.62 207 LEU A C 1
ATOM 1596 O O . LEU A 1 207 ? 5.212 3.877 13.135 1.00 96.62 207 LEU A O 1
ATOM 1600 N N . GLY A 1 208 ? 3.226 4.541 13.941 1.00 97.38 208 GLY A N 1
ATOM 1601 C CA . GLY A 1 208 ? 3.686 4.812 15.299 1.00 97.38 208 GLY A CA 1
ATOM 1602 C C . GLY A 1 208 ? 3.977 6.290 15.547 1.00 97.38 208 GLY A C 1
ATOM 1603 O O . GLY A 1 208 ? 4.067 6.691 16.701 1.00 97.38 208 GLY A O 1
ATOM 1604 N N . GLY A 1 209 ? 4.022 7.130 14.505 1.00 97.44 209 GLY A N 1
ATOM 1605 C CA . GLY A 1 209 ? 4.010 8.588 14.649 1.00 97.44 209 GLY A CA 1
ATOM 1606 C C . GLY A 1 209 ? 2.673 9.135 15.170 1.00 97.44 209 GLY A C 1
ATOM 1607 O O . GLY A 1 209 ? 2.632 10.200 15.789 1.00 97.44 209 GLY A O 1
ATOM 1608 N N . THR A 1 210 ? 1.576 8.390 15.011 1.00 97.06 210 THR A N 1
ATOM 1609 C CA . THR A 1 210 ? 0.209 8.728 15.446 1.00 97.06 210 THR A CA 1
ATOM 1610 C C . THR A 1 210 ? -0.313 10.046 14.851 1.00 97.06 210 THR A C 1
ATOM 1612 O O . THR A 1 210 ? -0.239 10.258 13.644 1.00 97.06 210 THR A O 1
ATOM 1615 N N . ALA A 1 211 ? -0.938 10.922 15.644 1.00 95.94 211 ALA A N 1
ATOM 1616 C CA . ALA A 1 211 ? -1.661 12.086 15.131 1.00 95.94 211 ALA A CA 1
ATOM 1617 C C . ALA A 1 211 ? -0.743 13.163 14.528 1.00 95.94 211 ALA A C 1
ATOM 1619 O O . ALA A 1 211 ? -1.092 13.740 13.498 1.00 95.94 211 ALA A O 1
ATOM 1620 N N . VAL A 1 212 ? 0.394 13.435 15.180 1.00 96.88 212 VAL A N 1
ATOM 1621 C CA . VAL A 1 212 ? 1.284 14.576 14.878 1.00 96.88 212 VAL A CA 1
ATOM 1622 C C . VAL A 1 212 ? 2.780 14.223 14.904 1.00 96.88 212 VAL A C 1
ATOM 1624 O O . VAL A 1 212 ? 3.617 15.117 14.884 1.00 96.88 212 VAL A O 1
ATOM 1627 N N . GLY A 1 213 ? 3.133 12.936 14.974 1.00 97.12 213 GLY A N 1
ATOM 1628 C CA . GLY A 1 213 ? 4.524 12.458 14.944 1.00 97.12 213 GLY A CA 1
ATOM 1629 C C . GLY A 1 213 ? 5.163 12.181 16.309 1.00 97.12 213 GLY A C 1
ATOM 1630 O O . GLY A 1 213 ? 6.296 11.719 16.359 1.00 97.12 213 GLY A O 1
ATOM 1631 N N . THR A 1 214 ? 4.468 12.429 17.423 1.00 97.25 214 THR A N 1
ATOM 1632 C CA . THR A 1 214 ? 5.020 12.241 18.781 1.00 97.25 214 THR A CA 1
ATOM 1633 C C . THR A 1 214 ? 4.935 10.809 19.305 1.00 97.25 214 THR A C 1
ATOM 1635 O O . THR A 1 214 ? 5.558 10.501 20.317 1.00 97.25 214 THR A O 1
ATOM 1638 N N . GLY A 1 215 ? 4.123 9.956 18.677 1.00 96.62 215 GLY A N 1
ATOM 1639 C CA . GLY A 1 215 ? 3.814 8.619 19.193 1.00 96.62 215 GLY A CA 1
ATOM 1640 C C . GLY A 1 215 ? 2.921 8.600 20.439 1.00 96.62 215 GLY A C 1
ATOM 1641 O O . GLY A 1 215 ? 2.876 7.605 21.162 1.00 96.62 215 GLY A O 1
ATOM 1642 N N . LEU A 1 216 ? 2.186 9.681 20.718 1.00 95.12 216 LEU A N 1
ATOM 1643 C CA . LEU A 1 216 ? 1.214 9.688 21.811 1.00 95.12 216 LEU A CA 1
ATOM 1644 C C . LEU A 1 216 ? 0.097 8.659 21.552 1.00 95.12 216 LEU A C 1
ATOM 1646 O O . LEU A 1 216 ? -0.436 8.586 20.449 1.00 95.12 216 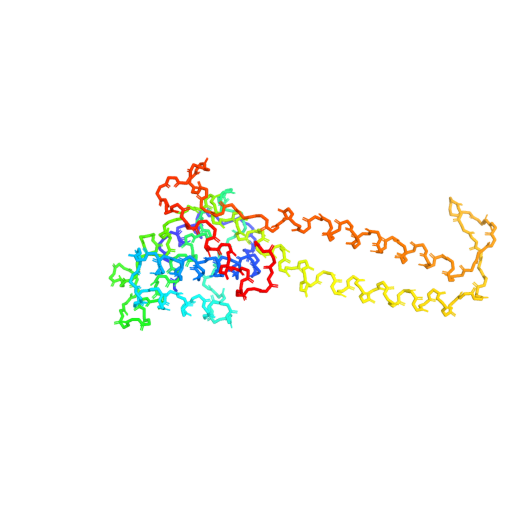LEU A O 1
ATOM 1650 N N . ASN A 1 217 ? -0.310 7.921 22.589 1.00 93.12 217 ASN A N 1
ATOM 1651 C CA . ASN A 1 217 ? -1.306 6.837 22.532 1.00 93.12 217 ASN A CA 1
ATOM 1652 C C . ASN A 1 217 ? -0.869 5.586 21.748 1.00 93.12 217 ASN A C 1
ATOM 1654 O O . ASN A 1 217 ? -1.721 4.798 21.335 1.00 93.12 217 ASN A O 1
ATOM 1658 N N . THR A 1 218 ? 0.436 5.369 21.572 1.00 96.06 218 THR A N 1
ATOM 1659 C CA . THR A 1 218 ? 0.968 4.078 21.124 1.00 96.06 218 THR A CA 1
ATOM 1660 C C . THR A 1 218 ? 1.990 3.519 22.113 1.00 96.06 218 THR A C 1
ATOM 1662 O O . THR A 1 218 ? 2.526 4.241 22.956 1.00 96.06 218 THR A O 1
ATOM 1665 N N . HIS A 1 219 ? 2.233 2.212 22.050 1.00 97.75 219 HIS A N 1
ATOM 1666 C CA . HIS A 1 219 ? 3.251 1.562 22.871 1.00 97.75 219 HIS A CA 1
ATOM 1667 C C . HIS A 1 219 ? 4.655 1.895 22.332 1.00 97.75 219 HIS A C 1
ATOM 1669 O O . HIS A 1 219 ? 4.828 1.905 21.113 1.00 97.75 219 HIS A O 1
ATOM 1675 N N . PRO A 1 220 ? 5.683 2.094 23.182 1.00 96.94 220 PRO A N 1
ATOM 1676 C CA . PRO A 1 220 ? 7.030 2.462 22.724 1.00 96.94 220 PRO A CA 1
ATOM 1677 C C . PRO A 1 220 ? 7.641 1.499 21.694 1.00 96.94 220 PRO A C 1
ATOM 1679 O O . PRO A 1 220 ? 8.381 1.913 20.809 1.00 96.94 220 PRO A O 1
ATOM 1682 N N . GLU A 1 221 ? 7.309 0.211 21.783 1.00 98.12 221 GLU A N 1
ATOM 1683 C CA . GLU A 1 221 ? 7.798 -0.818 20.851 1.00 98.12 221 GLU A CA 1
ATOM 1684 C C . GLU A 1 221 ? 6.925 -1.012 19.602 1.00 98.12 221 GLU A C 1
ATOM 1686 O O . GLU A 1 221 ? 7.305 -1.758 18.699 1.00 98.12 221 GLU A O 1
ATOM 1691 N N . TYR A 1 222 ? 5.752 -0.375 19.539 1.00 98.56 222 TYR A N 1
ATOM 1692 C CA . TYR A 1 222 ? 4.752 -0.630 18.502 1.00 98.56 222 TYR A CA 1
ATOM 1693 C C . TYR A 1 222 ? 5.302 -0.386 17.094 1.00 98.56 222 TYR A C 1
ATOM 1695 O O . TYR A 1 222 ? 5.218 -1.267 16.243 1.00 98.56 222 TYR A O 1
ATOM 1703 N N . ALA A 1 223 ? 5.916 0.780 16.865 1.00 98.00 223 ALA A N 1
ATOM 1704 C CA . ALA A 1 223 ? 6.407 1.184 15.548 1.00 98.00 223 ALA A CA 1
ATOM 1705 C C . ALA A 1 223 ? 7.388 0.157 14.960 1.00 98.00 223 ALA A C 1
ATOM 1707 O O . ALA A 1 223 ? 7.187 -0.350 13.856 1.00 98.00 223 ALA A O 1
ATOM 1708 N N . ARG A 1 224 ? 8.418 -0.206 15.739 1.00 98.31 224 ARG A N 1
ATOM 1709 C CA . ARG A 1 224 ? 9.460 -1.142 15.305 1.00 98.31 224 ARG A CA 1
ATOM 1710 C C . ARG A 1 224 ? 8.892 -2.535 15.044 1.00 98.31 224 ARG A C 1
ATOM 1712 O O . ARG A 1 224 ? 9.175 -3.110 13.999 1.00 98.31 224 ARG A O 1
ATOM 1719 N N . ARG A 1 225 ? 8.057 -3.048 15.954 1.00 98.69 225 ARG A N 1
ATOM 1720 C CA . ARG A 1 225 ? 7.470 -4.389 15.824 1.00 98.69 225 ARG A CA 1
ATOM 1721 C C . ARG A 1 225 ? 6.516 -4.497 14.633 1.00 98.69 225 ARG A C 1
ATOM 1723 O O . ARG A 1 225 ? 6.494 -5.538 13.987 1.00 98.69 225 ARG A O 1
ATOM 1730 N N . VAL A 1 226 ? 5.751 -3.447 14.308 1.00 98.56 226 VAL A N 1
ATOM 1731 C CA . VAL A 1 226 ? 4.878 -3.480 13.120 1.00 98.56 226 VAL A CA 1
ATOM 1732 C C . VAL A 1 226 ? 5.688 -3.417 11.828 1.00 98.56 226 VAL A C 1
ATOM 1734 O O . VAL A 1 226 ? 5.350 -4.134 10.889 1.00 98.56 226 VAL A O 1
ATOM 1737 N N . ALA A 1 227 ? 6.757 -2.618 11.775 1.00 98.56 227 ALA A N 1
ATOM 1738 C CA . ALA A 1 227 ? 7.666 -2.620 10.628 1.00 98.56 227 ALA A CA 1
ATOM 1739 C C . ALA A 1 227 ? 8.297 -4.009 10.416 1.00 98.56 227 ALA A C 1
ATOM 1741 O O . ALA A 1 227 ? 8.264 -4.528 9.302 1.00 98.56 227 ALA A O 1
ATOM 1742 N N . ASP A 1 228 ? 8.760 -4.658 11.492 1.00 98.56 228 ASP A N 1
ATOM 1743 C CA . ASP A 1 228 ? 9.312 -6.019 11.436 1.00 98.56 228 ASP A CA 1
ATOM 1744 C C . ASP A 1 228 ? 8.272 -7.053 10.965 1.00 98.56 228 ASP A C 1
ATOM 1746 O O . ASP A 1 228 ? 8.560 -7.866 10.085 1.00 98.56 228 ASP A O 1
ATOM 1750 N N . GLU A 1 229 ? 7.040 -7.006 11.482 1.00 98.56 229 GLU A N 1
ATOM 1751 C CA . GLU A 1 229 ? 5.958 -7.895 11.033 1.00 98.56 229 GLU A CA 1
ATOM 1752 C C . GLU A 1 229 ? 5.607 -7.654 9.555 1.00 98.56 229 GLU A C 1
ATOM 1754 O O . GLU A 1 229 ? 5.466 -8.609 8.789 1.00 98.56 229 GLU A O 1
ATOM 1759 N N . LEU A 1 230 ? 5.526 -6.392 9.112 1.00 98.62 230 LEU A N 1
ATOM 1760 C CA . LEU A 1 230 ? 5.327 -6.052 7.700 1.00 98.62 230 LEU A CA 1
ATOM 1761 C C . LEU A 1 230 ? 6.462 -6.602 6.833 1.00 98.62 230 LEU A C 1
ATOM 1763 O O . LEU A 1 230 ? 6.193 -7.164 5.767 1.00 98.62 230 LEU A O 1
ATOM 1767 N N . ALA A 1 231 ? 7.712 -6.484 7.280 1.00 98.38 231 ALA A N 1
ATOM 1768 C CA . ALA A 1 231 ? 8.867 -7.008 6.565 1.00 98.38 231 ALA A CA 1
ATOM 1769 C C . ALA A 1 231 ? 8.791 -8.533 6.396 1.00 98.38 231 ALA A C 1
ATOM 1771 O O . ALA A 1 231 ? 9.005 -9.046 5.292 1.00 98.38 231 ALA A O 1
ATOM 1772 N N . VAL A 1 232 ? 8.391 -9.250 7.452 1.00 98.12 232 VAL A N 1
ATOM 1773 C CA . VAL A 1 232 ? 8.191 -10.707 7.432 1.00 98.12 232 VAL A CA 1
ATOM 1774 C C . VAL A 1 232 ? 7.094 -11.101 6.443 1.00 98.12 232 VAL A C 1
ATOM 1776 O O . VAL A 1 232 ? 7.356 -11.872 5.516 1.00 98.12 232 VAL A O 1
ATOM 1779 N N . ILE A 1 233 ? 5.881 -10.557 6.583 1.00 97.12 233 ILE A N 1
ATOM 1780 C CA . ILE A 1 233 ? 4.723 -11.016 5.791 1.00 97.12 233 ILE A CA 1
ATOM 1781 C C . ILE A 1 233 ? 4.818 -10.631 4.313 1.00 97.12 233 ILE A C 1
ATOM 1783 O O . ILE A 1 233 ? 4.200 -11.265 3.459 1.00 97.12 233 ILE A O 1
ATOM 1787 N N . THR A 1 234 ? 5.583 -9.589 3.988 1.00 97.19 234 THR A N 1
ATOM 1788 C CA . THR A 1 234 ? 5.743 -9.120 2.606 1.00 97.19 234 THR A CA 1
ATOM 1789 C C . THR A 1 234 ? 7.037 -9.572 1.938 1.00 97.19 234 THR A C 1
ATOM 1791 O O . THR A 1 234 ? 7.150 -9.453 0.711 1.00 97.19 234 THR A O 1
ATOM 1794 N N . CYS A 1 235 ? 8.003 -10.066 2.722 1.00 97.00 235 CYS A N 1
ATOM 1795 C CA . CYS A 1 235 ? 9.387 -10.288 2.302 1.00 97.00 235 CYS A CA 1
ATOM 1796 C C . CYS A 1 235 ? 10.012 -9.025 1.666 1.00 97.00 235 CYS A C 1
ATOM 1798 O O . CYS A 1 235 ? 10.715 -9.091 0.645 1.00 97.00 235 CYS A O 1
ATOM 1800 N N . ALA A 1 236 ? 9.712 -7.857 2.239 1.00 95.81 236 ALA A N 1
ATOM 1801 C CA . ALA A 1 236 ? 10.247 -6.561 1.833 1.00 95.81 236 ALA A CA 1
ATOM 1802 C C . ALA A 1 236 ? 11.002 -5.895 3.003 1.00 95.81 236 ALA A C 1
ATOM 1804 O O . ALA A 1 236 ? 10.668 -6.144 4.153 1.00 95.81 236 ALA A O 1
ATOM 1805 N N . PRO A 1 237 ? 12.041 -5.088 2.733 1.00 95.38 237 PRO A N 1
ATOM 1806 C CA . PRO A 1 237 ? 12.928 -4.549 3.760 1.00 95.38 237 PRO A CA 1
ATOM 1807 C C . PRO A 1 237 ? 12.376 -3.240 4.346 1.00 95.38 237 PRO A C 1
ATOM 1809 O O . PRO A 1 237 ? 12.961 -2.191 4.095 1.00 95.38 237 PRO A O 1
ATOM 1812 N N . PHE A 1 238 ? 11.234 -3.315 5.034 1.00 96.31 238 PHE A N 1
ATOM 1813 C CA . PHE A 1 238 ? 10.667 -2.205 5.815 1.00 96.31 238 PHE A CA 1
ATOM 1814 C C . PHE A 1 238 ? 11.420 -1.979 7.134 1.00 96.31 238 PHE A C 1
ATOM 1816 O O . PHE A 1 238 ? 12.050 -2.945 7.627 1.00 96.31 238 PHE A O 1
#

Foldseek 3Di:
DFDDLLVVQVVPQPPDQAFDDLLLLLLLLLLLLLLLVLCCVVVNAPPLLSVLLNVLSVCSNVVVCVVQRRHHPRGDPLCQSSNNSSLQSSQQRSQVVVVHHHDPRGPGHSCSRSQQLAASNQSSLQSVLLSVLLCCVPPPLVVLVVVLVVLLVVLVVFQPAKDFDADVNDTDDIDTPSVVSVVVSVVSVVVSVVSVVCSVVSLDGSRLCHPPHPSPNHDPCSRVSSSVSSCVVSVGND

Secondary structure (DSSP, 8-state):
---HHHHHHHHH---SSPBPPHHHHHHHHHHHHHHHHHHHHTTSS-HHHHHHHHHHHHHHHTTTTGGG---BSSS-TT-HHHHHHHHHHHHHHHHHHTT--SSTT-SS-IIIIITTT--HHHHHHHHHHHHHHHHIIIIIHHHHHHHHHHHHHHHHHTTT-EEEEEETTEEEEEEEHHHHHHHHHHHHHHHHHHHHHHHHHHH---TT-TTTSS-TTS-TTHHHHHHHHHHHHHTS--

Radius of gyration: 23.53 Å; chains: 1; bounding box: 52×33×68 Å

pLDDT: mean 97.94, std 1.27, range [91.31, 98.94]

Sequence (238 aa):
LWGAQTQRSLEHFRISTEKMPTSLIHALALTKRAAAKVNEDLGLLSEEKASAIRQAADEVLAGQHDDEFPLAIWQTGSGTQSNMNMNEVLANRASELLGGVRGMERKVHPNDDVNKSQSSNDVFPTAMHVAALLALRKQLIPQLKTLTQTLSEKSRAFADIVKIGRTHLQDATPLTLGQEISGWVAMLEHNLKHIEYSLPHVAELALGGTAVGTGLNTHPEYARRVADELAVITCAPF